Protein AF-A0A397E678-F1 (afdb_monomer_lite)

Secondary structure (DSSP, 8-state):
--HHHHHHHHHHHHHHHHHHHHHHHHHHHHHHS-HHHHHHSSS-TT-TTS-HHHHHHHHHHHHSS-HHHHHHHHHHHHHHGGGS--S-HHHHHHHHHHHHHHHHHHHHHHHSS-SS-HHHHHHHHHHTS-GGGTTTT---STTTT-HHHHHHHHHHHHTT--HHHHHHHHHHHHHSS--------------------------TTTTTTT-BTTB---GGG-HHHHHTT-

Foldseek 3Di:
DDPVVVVVVVVVVVVVVVVVVLVVVLVVCVVPPDPVLCVPPPDHSPDPVDDPVVSVVVCCVVPVDDLVVVLVVLVVCLQCLLVDWDQFLVVSLVSNVVSQVVNQVSCCVPPVGRDDDQLSSLVSSCSSADCVQCVQVQDPDPVSSGNVNSSVVCCVRGNGHTPVRRVVVVVVDVVDDDPDPDDRPDPDPDDPDDDDDDDPFAAPPCRCPQPDPSHGDHVVPRPVNVVVVD

pLDDT: mean 79.07, std 17.77, range [31.67, 97.94]

Structure (mmCIF, N/CA/C/O backbone):
data_AF-A0A397E678-F1
#
_entry.id   AF-A0A397E678-F1
#
loop_
_atom_site.group_PDB
_atom_site.id
_atom_site.type_symbol
_atom_site.label_atom_id
_atom_site.label_alt_id
_atom_site.label_comp_id
_atom_site.label_asym_id
_atom_site.label_entity_id
_atom_site.label_seq_id
_atom_site.pdbx_PDB_ins_code
_atom_site.Cartn_x
_atom_site.Cartn_y
_atom_site.Cartn_z
_atom_site.occupancy
_atom_site.B_iso_or_equiv
_atom_site.auth_seq_id
_atom_site.auth_comp_id
_atom_site.auth_asym_id
_atom_site.auth_atom_id
_atom_site.pdbx_PDB_model_num
ATOM 1 N N . MET A 1 1 ? -30.999 21.540 62.937 1.00 55.19 1 MET A N 1
ATOM 2 C CA . MET A 1 1 ? -30.800 20.679 61.758 1.00 55.19 1 MET A CA 1
ATOM 3 C C . MET A 1 1 ? -29.623 21.306 61.055 1.00 55.19 1 MET A C 1
ATOM 5 O O . MET A 1 1 ? -29.774 22.398 60.522 1.00 55.19 1 MET A O 1
ATOM 9 N N . ASP A 1 2 ? -28.448 20.747 61.313 1.00 59.50 2 ASP A N 1
ATOM 10 C CA . ASP A 1 2 ? -27.159 21.379 61.042 1.00 59.50 2 ASP A CA 1
ATOM 11 C C . ASP A 1 2 ? -26.829 21.317 59.547 1.00 59.50 2 ASP A C 1
ATOM 13 O O . ASP A 1 2 ? -27.127 20.325 58.884 1.00 59.50 2 ASP A O 1
ATOM 17 N N . ASP A 1 3 ? -26.168 22.351 59.019 1.00 61.28 3 ASP A N 1
ATOM 18 C CA . ASP A 1 3 ? -25.685 22.414 57.625 1.00 61.28 3 ASP A CA 1
ATOM 19 C C . ASP A 1 3 ? -24.813 21.201 57.231 1.00 61.28 3 ASP A C 1
ATOM 21 O O . ASP A 1 3 ? -24.697 20.867 56.050 1.00 61.28 3 ASP A O 1
ATOM 25 N N . CYS A 1 4 ? -24.236 20.503 58.218 1.00 64.06 4 CYS A N 1
ATOM 26 C CA . CYS A 1 4 ? -23.501 19.250 58.034 1.00 64.06 4 CYS A CA 1
ATOM 27 C C . CYS A 1 4 ? -24.395 18.115 57.499 1.00 64.06 4 CYS A C 1
ATOM 29 O O . CYS A 1 4 ? -24.003 17.431 56.553 1.00 64.06 4 CYS A O 1
ATOM 31 N N . ASP A 1 5 ? -25.614 17.969 58.032 1.00 73.56 5 ASP A N 1
ATOM 32 C CA . ASP A 1 5 ? -26.559 16.915 57.631 1.00 73.56 5 ASP A CA 1
ATOM 33 C C . ASP A 1 5 ? -27.071 17.152 56.202 1.00 73.56 5 ASP A C 1
ATOM 35 O O . ASP A 1 5 ? -27.253 16.217 55.420 1.00 73.56 5 ASP A O 1
ATOM 39 N N . ALA A 1 6 ? -27.275 18.419 55.823 1.00 77.19 6 ALA A N 1
ATOM 40 C CA . ALA A 1 6 ? -27.714 18.789 54.478 1.00 77.19 6 ALA A CA 1
ATOM 41 C C . ALA A 1 6 ? -26.646 18.473 53.412 1.00 77.19 6 ALA A C 1
ATOM 43 O O . ALA A 1 6 ? -26.970 17.936 52.349 1.00 77.19 6 ALA A O 1
ATOM 44 N N . LEU A 1 7 ? -25.374 18.751 53.721 1.00 78.62 7 LEU A N 1
ATOM 45 C CA . LEU A 1 7 ? -24.221 18.440 52.870 1.00 78.62 7 LEU A CA 1
ATOM 46 C C . LEU A 1 7 ? -24.010 16.932 52.684 1.00 78.62 7 LEU A C 1
ATOM 48 O O . LEU A 1 7 ? -23.620 16.490 51.600 1.00 78.62 7 LEU A O 1
ATOM 52 N N . GLU A 1 8 ? -24.248 16.137 53.724 1.00 80.94 8 GLU A N 1
ATOM 53 C CA . GLU A 1 8 ? -24.123 14.678 53.669 1.00 80.94 8 GLU A CA 1
ATOM 54 C C . GLU A 1 8 ? -25.240 14.054 52.817 1.00 80.94 8 GLU A C 1
ATOM 56 O O . GLU A 1 8 ? -24.963 13.289 51.890 1.00 80.94 8 GLU A O 1
ATOM 61 N N . ILE A 1 9 ? -26.484 14.513 52.995 1.00 84.25 9 ILE A N 1
ATOM 62 C CA . ILE A 1 9 ? -27.632 14.108 52.166 1.00 84.25 9 ILE A CA 1
ATOM 63 C C . ILE A 1 9 ? -27.415 14.454 50.683 1.00 84.25 9 ILE A C 1
ATOM 65 O O . ILE A 1 9 ? -27.804 13.689 49.794 1.00 84.25 9 ILE A O 1
ATOM 69 N N . GLU A 1 10 ? -26.824 15.611 50.379 1.00 83.81 10 GLU A N 1
ATOM 70 C CA . GLU A 1 10 ? -26.550 16.015 48.997 1.00 83.81 10 GLU A CA 1
ATOM 71 C C . GLU A 1 10 ? -25.454 15.154 48.346 1.00 83.81 10 GLU A C 1
ATOM 73 O O . GLU A 1 10 ? -25.589 14.748 47.184 1.00 83.81 10 GLU A O 1
ATOM 78 N N . LYS A 1 11 ? -24.405 14.798 49.101 1.00 84.75 11 LYS A N 1
ATOM 79 C CA . LYS A 1 11 ? -23.365 13.860 48.649 1.00 84.75 11 LYS A CA 1
ATOM 80 C C . LYS A 1 11 ? -23.937 12.475 48.362 1.00 84.75 11 LYS A C 1
ATOM 82 O O . LYS A 1 11 ? -23.641 11.920 47.301 1.00 84.75 11 LYS A O 1
ATOM 87 N N . ASP A 1 12 ? -24.793 11.959 49.236 1.00 86.12 12 ASP A N 1
ATOM 88 C CA . ASP A 1 12 ? -25.424 10.648 49.063 1.00 86.12 12 ASP A CA 1
ATOM 89 C C . ASP A 1 12 ? -26.350 10.611 47.846 1.00 86.12 12 ASP A C 1
ATOM 91 O O . ASP A 1 12 ? -26.296 9.676 47.039 1.00 86.12 12 ASP A O 1
ATOM 95 N N . LYS A 1 13 ? -27.145 11.669 47.640 1.00 85.81 13 LYS A N 1
ATOM 96 C CA . LYS A 1 13 ? -27.955 11.825 46.423 1.00 85.81 13 LYS A CA 1
ATOM 97 C C . LYS A 1 13 ? -27.077 11.830 45.177 1.00 85.81 13 LYS A C 1
ATOM 99 O O . LYS A 1 13 ? -27.374 11.122 44.215 1.00 85.81 13 LYS A O 1
ATOM 104 N N . ARG A 1 14 ? -25.984 12.598 45.181 1.00 86.00 14 ARG A N 1
ATOM 105 C CA . ARG A 1 14 ? -25.054 12.661 44.045 1.00 86.00 14 ARG A CA 1
ATOM 106 C C . ARG A 1 14 ? -24.426 11.297 43.759 1.00 86.00 14 ARG A C 1
ATOM 108 O O . ARG A 1 14 ? -24.371 10.890 42.600 1.00 86.00 14 ARG A O 1
ATOM 115 N N . PHE A 1 15 ? -23.998 10.582 44.795 1.00 86.31 15 PHE A N 1
ATOM 116 C CA . PHE A 1 15 ? -23.437 9.239 44.668 1.00 86.31 15 PHE A CA 1
ATOM 117 C C . PHE A 1 15 ? -24.457 8.246 44.092 1.00 86.31 15 PHE A C 1
ATOM 119 O O . PHE A 1 15 ? -24.136 7.488 43.175 1.00 86.31 15 PHE A O 1
ATOM 126 N N . TYR A 1 16 ? -25.708 8.305 44.556 1.00 86.25 16 TYR A N 1
ATOM 127 C CA . TYR A 1 16 ? -26.807 7.498 44.028 1.00 86.25 16 TYR A CA 1
ATOM 128 C C . TYR A 1 16 ? -27.036 7.738 42.528 1.00 86.25 16 TYR A C 1
ATOM 130 O O . TYR A 1 16 ? -27.072 6.782 41.748 1.00 86.25 16 TYR A O 1
ATOM 138 N N . TYR A 1 17 ? -27.132 9.002 42.100 1.00 86.00 17 TYR A N 1
ATOM 139 C CA . TYR A 1 17 ? -27.333 9.334 40.685 1.00 86.00 17 TYR A CA 1
ATOM 140 C C . TYR A 1 17 ? -26.162 8.891 39.804 1.00 86.00 17 TYR A C 1
ATOM 142 O O . TYR A 1 17 ? -26.398 8.359 38.718 1.00 86.00 17 TYR A O 1
ATOM 150 N N . LEU A 1 18 ? -24.919 9.045 40.272 1.00 85.25 18 LEU A N 1
ATOM 151 C CA . LEU A 1 18 ? -23.733 8.576 39.547 1.00 85.25 18 LEU A CA 1
ATOM 152 C C . LEU A 1 18 ? -23.754 7.055 39.364 1.00 85.25 18 LEU A C 1
ATOM 154 O O . LEU A 1 18 ? -23.562 6.563 38.254 1.00 85.25 18 LEU A O 1
ATOM 158 N N . LYS A 1 19 ? -24.077 6.305 40.422 1.00 84.81 19 LYS A N 1
ATOM 159 C CA . LYS A 1 19 ? -24.172 4.841 40.362 1.00 84.81 19 LYS A CA 1
ATOM 160 C C . LYS A 1 19 ? -25.300 4.369 39.438 1.00 84.81 19 LYS A C 1
ATOM 162 O O . LYS A 1 19 ? -25.153 3.380 38.715 1.00 84.81 19 LYS A O 1
ATOM 167 N N . MET A 1 20 ? -26.424 5.087 39.429 1.00 86.56 20 MET A N 1
ATOM 168 C CA . MET A 1 20 ? -27.546 4.810 38.531 1.00 86.56 20 MET A CA 1
ATOM 169 C C . MET A 1 20 ? -27.168 5.061 37.063 1.00 86.56 20 MET A C 1
ATOM 171 O O . MET A 1 20 ? -27.451 4.217 36.212 1.00 86.56 20 MET A O 1
ATOM 175 N N . GLN A 1 21 ? -26.487 6.174 36.768 1.00 85.56 21 GLN A N 1
ATOM 176 C CA . GLN A 1 21 ? -25.963 6.468 35.428 1.00 85.56 21 GLN A CA 1
ATOM 177 C C . GLN A 1 21 ? -24.955 5.414 34.969 1.00 85.56 21 GLN A C 1
ATOM 179 O O . GLN A 1 21 ? -25.047 4.929 33.843 1.00 85.56 21 GLN A O 1
ATOM 184 N N . GLU A 1 22 ? -24.035 5.010 35.843 1.00 84.81 22 GLU A N 1
ATOM 185 C CA . GLU A 1 22 ? -23.043 3.979 35.539 1.00 84.81 22 GLU A CA 1
ATOM 186 C C . GLU A 1 22 ? -23.713 2.649 35.166 1.00 84.81 22 GLU A C 1
ATOM 188 O O . GLU A 1 22 ? -23.399 2.047 34.139 1.00 84.81 22 GLU A O 1
ATOM 193 N N . THR A 1 23 ? -24.702 2.226 35.957 1.00 85.25 23 THR A N 1
ATOM 194 C CA . THR A 1 23 ? -25.473 1.000 35.703 1.00 85.25 23 THR A CA 1
ATOM 195 C C . THR A 1 23 ? -26.222 1.079 34.372 1.00 85.25 23 THR A C 1
ATOM 197 O O . THR A 1 23 ? -26.243 0.113 33.606 1.00 85.25 23 THR A O 1
ATOM 200 N N . PHE A 1 24 ? -26.807 2.240 34.066 1.00 87.12 24 PHE A N 1
ATOM 201 C CA . PHE A 1 24 ? -27.490 2.477 32.798 1.00 87.12 24 PHE A CA 1
ATOM 202 C C . PHE A 1 24 ? -26.532 2.380 31.601 1.00 87.12 24 PHE A C 1
ATOM 204 O O . PHE A 1 24 ? -26.835 1.674 30.637 1.00 87.12 24 PHE A O 1
ATOM 211 N N . ILE A 1 25 ? -25.356 3.013 31.678 1.00 86.12 25 ILE A N 1
ATOM 212 C CA . ILE A 1 25 ? -24.338 2.969 30.615 1.00 86.12 25 ILE A CA 1
ATOM 213 C C . ILE A 1 25 ? -23.832 1.537 30.406 1.00 86.12 25 ILE A C 1
ATOM 215 O O . ILE A 1 25 ? -23.765 1.077 29.267 1.00 86.12 25 ILE A O 1
ATOM 219 N N . ARG A 1 26 ? -23.553 0.788 31.481 1.00 86.62 26 ARG A N 1
ATOM 220 C CA . ARG A 1 26 ? -23.174 -0.637 31.387 1.00 86.62 26 ARG A CA 1
ATOM 221 C C . ARG A 1 26 ? -24.252 -1.469 30.693 1.00 86.62 26 ARG A C 1
ATOM 223 O O . ARG A 1 26 ? -23.944 -2.284 29.823 1.00 86.62 26 ARG A O 1
ATOM 230 N N . GLY A 1 27 ? -25.518 -1.224 31.032 1.00 86.38 27 GLY A N 1
ATOM 231 C CA . GLY A 1 27 ? -26.662 -1.869 30.391 1.00 86.38 27 GLY A CA 1
ATOM 232 C C . GLY A 1 27 ? -26.788 -1.538 28.901 1.00 86.38 27 GLY A C 1
ATOM 233 O O . GLY A 1 27 ? -27.163 -2.410 28.117 1.00 86.38 27 GLY A O 1
ATOM 234 N N . LEU A 1 28 ? -26.456 -0.309 28.492 1.00 85.62 28 LEU A N 1
ATOM 235 C CA . LEU A 1 28 ? -26.381 0.068 27.079 1.00 85.62 28 LEU A CA 1
ATOM 236 C C . LEU A 1 28 ? -25.217 -0.626 26.372 1.00 85.62 28 LEU A C 1
ATOM 238 O O . LEU A 1 28 ? -25.415 -1.184 25.295 1.00 85.62 28 LEU A O 1
ATOM 242 N N . PHE A 1 29 ? -24.030 -0.657 26.979 1.00 86.25 29 PHE A N 1
ATOM 243 C CA . PHE A 1 29 ? -22.873 -1.315 26.376 1.00 86.25 29 PHE A CA 1
ATOM 244 C C . PHE A 1 29 ? -23.129 -2.805 26.129 1.00 86.25 29 PHE A C 1
ATOM 246 O O . PHE A 1 29 ? -22.867 -3.297 25.035 1.00 86.25 29 PHE A O 1
ATOM 253 N N . GLY A 1 30 ? -23.734 -3.512 27.087 1.00 83.19 30 GLY A N 1
ATOM 254 C CA . GLY A 1 30 ? -24.092 -4.922 26.904 1.00 83.19 30 GLY A CA 1
ATOM 255 C C . GLY A 1 30 ? -25.106 -5.188 25.781 1.00 83.19 30 GLY A C 1
ATOM 256 O O . GLY A 1 30 ? -25.221 -6.324 25.335 1.00 83.19 30 GLY A O 1
ATOM 257 N N . LYS A 1 31 ? -25.845 -4.167 25.324 1.00 85.62 31 LYS A N 1
ATOM 258 C CA . LYS A 1 31 ? -26.835 -4.282 24.238 1.00 85.62 31 LYS A CA 1
ATOM 259 C C . LYS A 1 31 ? -26.312 -3.825 22.880 1.00 85.62 31 LYS A C 1
ATOM 261 O O . LYS A 1 31 ? -26.779 -4.327 21.865 1.00 85.62 31 LYS A O 1
ATOM 266 N N . VAL A 1 32 ? -25.438 -2.821 22.867 1.00 84.69 32 VAL A N 1
ATOM 267 C CA . VAL A 1 32 ? -25.043 -2.105 21.644 1.00 84.69 32 VAL A CA 1
ATOM 268 C C . VAL A 1 32 ? -23.674 -2.553 21.134 1.00 84.69 32 VAL A C 1
ATOM 270 O O . VAL A 1 32 ? -23.428 -2.479 19.932 1.00 84.69 32 VAL A O 1
ATOM 273 N N . LEU A 1 33 ? -22.779 -3.010 22.015 1.00 85.00 33 LEU A N 1
ATOM 274 C CA . LEU A 1 33 ? -21.425 -3.375 21.604 1.00 85.00 33 LEU A CA 1
ATOM 275 C C . LEU A 1 33 ? -21.386 -4.727 20.870 1.00 85.00 33 LEU A C 1
ATOM 277 O O . LEU A 1 33 ? -22.187 -5.614 21.178 1.00 85.00 33 LEU A O 1
ATOM 281 N N . PRO A 1 34 ? -20.440 -4.914 19.927 1.00 83.56 34 PRO A N 1
ATOM 282 C CA . PRO A 1 34 ? -20.259 -6.182 19.226 1.00 83.56 34 PRO A CA 1
ATOM 283 C C . PRO A 1 34 ? -20.015 -7.350 20.189 1.00 83.56 34 PRO A C 1
ATOM 285 O O . PRO A 1 34 ? -19.252 -7.223 21.147 1.00 83.56 34 PRO A O 1
ATOM 288 N N . ALA A 1 35 ? -20.613 -8.510 19.905 1.00 82.06 35 ALA A N 1
ATOM 289 C CA . ALA A 1 35 ? -20.479 -9.701 20.747 1.00 82.06 35 ALA A CA 1
ATOM 290 C C . ALA A 1 35 ? -19.010 -10.125 20.925 1.00 82.06 35 ALA A C 1
ATOM 292 O O . ALA A 1 35 ? -18.585 -10.408 22.042 1.00 82.06 35 ALA A O 1
ATOM 293 N N . ASP A 1 36 ? -18.221 -10.076 19.851 1.00 81.31 36 ASP A N 1
ATOM 294 C CA . ASP A 1 36 ? -16.801 -10.441 19.878 1.00 81.31 36 ASP A CA 1
ATOM 295 C C . ASP A 1 36 ? -15.979 -9.510 20.781 1.00 81.31 36 ASP A C 1
ATOM 297 O O . ASP A 1 36 ? -15.072 -9.963 21.474 1.00 81.31 36 ASP A O 1
ATOM 301 N N . PHE A 1 37 ? -16.331 -8.220 20.841 1.00 84.25 37 PHE A N 1
ATOM 302 C CA . PHE A 1 37 ? -15.706 -7.264 21.760 1.00 84.25 37 PHE A CA 1
ATOM 303 C C . PHE A 1 37 ? -16.066 -7.567 23.217 1.00 84.25 37 PHE A C 1
ATOM 305 O O . PHE A 1 37 ? -15.203 -7.554 24.093 1.00 84.25 37 PHE A O 1
ATOM 312 N N . LEU A 1 38 ? -17.335 -7.895 23.483 1.00 82.81 38 LEU A N 1
ATOM 313 C CA . LEU A 1 38 ? -17.796 -8.248 24.828 1.00 82.81 38 LEU A CA 1
ATOM 314 C C . LEU A 1 38 ? -17.103 -9.508 25.371 1.00 82.81 38 LEU A C 1
ATOM 316 O O . LEU A 1 38 ? -16.873 -9.588 26.575 1.00 82.81 38 LEU A O 1
ATOM 320 N N . VAL A 1 39 ? -16.740 -10.459 24.503 1.00 81.56 39 VAL A N 1
ATOM 321 C CA . VAL A 1 39 ? -15.985 -11.673 24.870 1.00 81.56 39 VAL A CA 1
ATOM 322 C C . VAL A 1 39 ? -14.533 -11.362 25.256 1.00 81.56 39 VAL A C 1
ATOM 324 O O . VAL A 1 39 ? -13.962 -12.064 26.089 1.00 81.56 39 VAL A O 1
ATOM 327 N N . GLN A 1 40 ? -13.928 -10.321 24.679 1.00 77.75 40 GLN A N 1
ATOM 328 C CA . GLN A 1 40 ? -12.543 -9.935 24.975 1.00 77.75 40 GLN A CA 1
ATOM 329 C C . GLN A 1 40 ? -12.380 -9.194 26.307 1.00 77.75 40 GLN A C 1
ATOM 331 O O . GLN A 1 40 ? -11.275 -9.143 26.854 1.00 77.75 40 GLN A O 1
ATOM 336 N N . LEU A 1 41 ? -13.455 -8.611 26.843 1.00 77.25 41 LEU A N 1
ATOM 337 C CA . LEU A 1 41 ? -13.416 -7.986 28.160 1.00 77.25 41 LEU A CA 1
ATOM 338 C C . LEU A 1 41 ? -13.073 -9.065 29.199 1.00 77.25 41 LEU A C 1
ATOM 340 O O . LEU A 1 41 ? -13.742 -10.092 29.282 1.00 77.25 41 LEU A O 1
ATOM 344 N N . GLN A 1 42 ? -12.014 -8.850 29.992 1.00 62.06 42 GLN A N 1
ATOM 345 C CA . GLN A 1 42 ? -11.595 -9.755 31.073 1.00 62.06 42 GLN A CA 1
ATOM 346 C C . GLN A 1 42 ? -12.606 -9.719 32.242 1.00 62.06 42 GLN A C 1
ATOM 348 O O . GLN A 1 42 ? -12.308 -9.233 33.332 1.00 62.06 42 GLN A O 1
ATOM 353 N N . GLY A 1 43 ? -13.832 -10.192 32.001 1.00 64.88 43 GLY A N 1
ATOM 354 C CA . GLY A 1 43 ? -14.963 -10.187 32.927 1.00 64.88 43 GLY A CA 1
ATOM 355 C C . GLY A 1 43 ? -16.278 -9.762 32.262 1.00 64.88 43 GLY A C 1
ATOM 356 O O . GLY A 1 43 ? -16.333 -9.399 31.092 1.00 64.88 43 GLY A O 1
ATOM 357 N N . THR A 1 44 ? -17.372 -9.786 33.023 1.00 69.25 44 THR A N 1
ATOM 358 C CA . THR A 1 44 ? -18.675 -9.284 32.562 1.00 69.25 44 THR A CA 1
ATOM 359 C C . THR A 1 44 ? -18.651 -7.754 32.495 1.00 69.25 44 THR A C 1
ATOM 361 O O . THR A 1 44 ? -18.095 -7.113 33.385 1.00 69.25 44 THR A O 1
ATOM 364 N N . ILE A 1 45 ? -19.347 -7.136 31.533 1.00 73.69 45 ILE A N 1
ATOM 365 C CA . ILE A 1 45 ? -19.479 -5.662 31.454 1.00 73.69 45 ILE A CA 1
ATOM 366 C C . ILE A 1 45 ? -20.097 -5.026 32.716 1.00 73.69 45 ILE A C 1
ATOM 368 O O . ILE A 1 45 ? -19.934 -3.838 32.991 1.00 73.69 45 ILE A O 1
ATOM 372 N N . ASN A 1 46 ? -20.772 -5.858 33.511 1.00 72.94 46 ASN A N 1
ATOM 373 C CA . ASN A 1 46 ? -21.365 -5.527 34.801 1.00 72.94 46 ASN A CA 1
ATOM 374 C C . ASN A 1 46 ? -20.384 -5.655 35.981 1.00 72.94 46 ASN A C 1
ATOM 376 O O . ASN A 1 46 ? -20.799 -5.476 37.124 1.00 72.94 46 ASN A O 1
ATOM 380 N N . SER A 1 47 ? -19.114 -5.995 35.743 1.00 75.38 47 SER A N 1
ATOM 381 C CA . SER A 1 47 ? -18.125 -6.106 36.812 1.00 75.38 47 SER A CA 1
ATOM 382 C C . SER A 1 47 ? -17.847 -4.730 37.429 1.00 75.38 47 SER A C 1
ATOM 384 O O . SER A 1 47 ? -17.498 -3.801 36.695 1.00 75.38 47 SER A O 1
ATOM 386 N N . PRO A 1 48 ? -17.929 -4.589 38.765 1.00 69.94 48 PRO A N 1
ATOM 387 C CA . PRO A 1 48 ? -17.636 -3.330 39.447 1.00 69.94 48 PRO A CA 1
ATOM 388 C C . PRO A 1 48 ? -16.148 -2.949 39.389 1.00 69.94 48 PRO A C 1
ATOM 390 O O . PRO A 1 48 ? -15.808 -1.801 39.650 1.00 69.94 48 PRO A O 1
ATOM 393 N N . THR A 1 49 ? -15.254 -3.883 39.042 1.00 74.88 49 THR A N 1
ATOM 394 C CA . THR A 1 49 ? -13.816 -3.610 38.877 1.00 74.88 49 THR A CA 1
ATOM 395 C C . THR A 1 49 ? -13.456 -3.051 37.501 1.00 74.88 49 THR A C 1
ATOM 397 O O . THR A 1 49 ? -12.373 -2.497 37.340 1.00 74.88 49 THR A O 1
ATOM 400 N N . LEU A 1 50 ? -14.344 -3.187 36.511 1.00 77.62 50 LEU A N 1
ATOM 401 C CA . LEU A 1 50 ? -14.096 -2.783 35.128 1.00 77.62 50 LEU A CA 1
ATOM 402 C C . LEU A 1 50 ? -14.463 -1.310 34.947 1.00 77.62 50 LEU A C 1
ATOM 404 O O . LEU A 1 50 ? -15.646 -0.978 35.006 1.00 77.62 50 LEU A O 1
ATOM 408 N N . GLN A 1 51 ? -13.503 -0.423 34.698 1.00 84.19 51 GLN A N 1
ATOM 409 C CA . GLN A 1 51 ? -13.796 1.003 34.560 1.00 84.19 51 GLN A CA 1
ATOM 410 C C . GLN A 1 51 ? -14.422 1.322 33.192 1.00 84.19 51 GLN A C 1
ATOM 412 O O . GLN A 1 51 ? -13.887 0.960 32.147 1.00 84.19 51 GLN A O 1
ATOM 417 N N . LEU A 1 52 ? -15.547 2.050 33.172 1.00 83.19 52 LEU A N 1
ATOM 418 C CA . LEU A 1 52 ? -16.272 2.364 31.927 1.00 83.19 52 LEU A CA 1
ATOM 419 C C . LEU A 1 52 ? -15.427 3.132 30.899 1.00 83.19 52 LEU A C 1
ATOM 421 O O . LEU A 1 52 ? -15.558 2.893 29.701 1.00 83.19 52 LEU A O 1
ATOM 425 N N . HIS A 1 53 ? -14.560 4.038 31.356 1.00 83.75 53 HIS A N 1
ATOM 426 C CA . HIS A 1 53 ? -13.691 4.811 30.468 1.00 83.75 53 HIS A CA 1
ATOM 427 C C . HIS A 1 53 ? -12.616 3.938 29.800 1.00 83.75 53 HIS A C 1
ATOM 429 O O . HIS A 1 53 ? -12.251 4.199 28.659 1.00 83.75 53 HIS A O 1
ATOM 435 N N . GLU A 1 54 ? -12.151 2.872 30.461 1.00 85.94 54 GLU A N 1
ATOM 436 C CA . GLU A 1 54 ? -11.224 1.900 29.869 1.00 85.94 54 GLU A CA 1
ATOM 437 C C . GLU A 1 54 ? -11.926 1.069 28.794 1.00 85.94 54 GLU A C 1
ATOM 439 O O . GLU A 1 54 ? -11.369 0.856 27.720 1.00 85.94 54 GLU A O 1
ATOM 444 N N . VAL A 1 55 ? -13.176 0.654 29.044 1.00 85.50 55 VAL A N 1
ATOM 445 C CA . VAL A 1 55 ? -14.008 -0.038 28.042 1.00 85.50 55 VAL A CA 1
ATOM 446 C C . VAL A 1 55 ? -14.202 0.835 26.807 1.00 85.50 55 VAL A C 1
ATOM 448 O O . VAL A 1 55 ? -14.035 0.356 25.687 1.00 85.50 55 VAL A O 1
ATOM 451 N N . TRP A 1 56 ? -14.504 2.118 27.008 1.00 85.31 56 TRP A N 1
ATOM 452 C CA . TRP A 1 56 ? -14.648 3.073 25.914 1.00 85.31 56 TRP A CA 1
ATOM 453 C C . TRP A 1 56 ? -13.338 3.269 25.139 1.00 85.31 56 TRP A C 1
ATOM 455 O O . TRP A 1 56 ? -13.338 3.165 23.918 1.00 85.31 56 TRP A O 1
ATOM 465 N N . ALA A 1 57 ? -12.208 3.450 25.828 1.00 84.38 57 ALA A N 1
ATOM 466 C CA . ALA A 1 57 ? -10.901 3.587 25.184 1.00 84.38 57 ALA A CA 1
ATOM 467 C C . ALA A 1 57 ? -10.497 2.330 24.390 1.00 84.38 57 ALA A C 1
ATOM 469 O O . ALA A 1 57 ? -9.909 2.433 23.312 1.00 84.38 57 ALA A O 1
ATOM 470 N N . MET A 1 58 ? -10.821 1.132 24.890 1.00 83.56 58 MET A N 1
ATOM 471 C CA . MET A 1 58 ? -10.611 -0.117 24.150 1.00 83.56 58 MET A CA 1
ATOM 472 C C . MET A 1 58 ? -11.486 -0.184 22.898 1.00 83.56 58 MET A C 1
ATOM 474 O O . MET A 1 58 ? -10.985 -0.550 21.836 1.00 83.56 58 MET A O 1
ATOM 478 N N . LEU A 1 59 ? -12.754 0.218 23.009 1.00 83.88 59 LEU A N 1
ATOM 479 C CA . LEU A 1 59 ? -13.681 0.265 21.882 1.00 83.88 59 LEU A CA 1
ATOM 480 C C . LEU A 1 59 ? -13.206 1.253 20.812 1.00 83.88 59 LEU A C 1
ATOM 482 O O . LEU A 1 59 ? -13.150 0.901 19.639 1.00 83.88 59 LEU A O 1
ATOM 486 N N . GLU A 1 60 ? -12.818 2.468 21.200 1.00 82.56 60 GLU A N 1
ATOM 487 C CA . GLU A 1 60 ? -12.274 3.474 20.279 1.00 82.56 60 GLU A CA 1
ATOM 488 C C . GLU A 1 60 ? -10.982 2.996 19.614 1.00 82.56 60 GLU A C 1
ATOM 490 O O . GLU A 1 60 ? -10.768 3.224 18.425 1.00 82.56 60 GLU A O 1
ATOM 495 N N . ARG A 1 61 ? -10.128 2.281 20.345 1.00 80.75 61 ARG A N 1
ATOM 496 C CA . ARG A 1 61 ? -8.904 1.715 19.774 1.00 80.75 61 ARG A CA 1
ATOM 497 C C . ARG A 1 61 ? -9.193 0.623 18.742 1.00 80.75 61 ARG A C 1
ATOM 499 O O . ARG A 1 61 ? -8.477 0.536 17.750 1.00 80.75 61 ARG A O 1
ATOM 506 N N . GLU A 1 62 ? -10.182 -0.229 18.990 1.00 77.38 62 GLU A N 1
ATOM 507 C CA . GLU A 1 62 ? -10.440 -1.416 18.163 1.00 77.38 62 GLU A CA 1
ATOM 508 C C . GLU A 1 62 ? -11.432 -1.154 17.018 1.00 77.38 62 GLU A C 1
ATOM 510 O O . GLU A 1 62 ? -11.289 -1.724 15.938 1.00 77.38 62 GLU A O 1
ATOM 515 N N . TYR A 1 63 ? -12.385 -0.244 17.225 1.00 74.31 63 TYR A N 1
ATOM 516 C CA . TYR A 1 63 ? -13.469 0.076 16.288 1.00 74.31 63 TYR A CA 1
ATOM 517 C C . TYR A 1 63 ? -13.534 1.558 15.898 1.00 74.31 63 TYR A C 1
ATOM 519 O O . TYR A 1 63 ? -14.249 1.906 14.961 1.00 74.31 63 TYR A O 1
ATOM 527 N N . GLY A 1 64 ? -12.822 2.447 16.596 1.00 72.50 64 GLY A N 1
ATOM 528 C CA . GLY A 1 64 ? -12.872 3.891 16.335 1.00 72.50 64 GLY A CA 1
ATOM 529 C C . GLY A 1 64 ? -12.106 4.328 15.086 1.00 72.50 64 GLY A C 1
ATOM 530 O O . GLY A 1 64 ? -12.364 5.411 14.567 1.00 72.50 64 GLY A O 1
ATOM 531 N N . GLN A 1 65 ? -11.205 3.492 14.559 1.00 70.12 65 GLN A N 1
ATOM 532 C CA . GLN A 1 65 ? -10.625 3.698 13.232 1.00 70.12 65 GLN A CA 1
ATOM 533 C C . GLN A 1 65 ? -11.419 2.920 12.186 1.00 70.12 65 GLN A C 1
ATOM 535 O O . GLN A 1 65 ? -11.397 1.689 12.149 1.00 70.12 65 GLN A O 1
ATOM 540 N N . SER A 1 66 ? -12.089 3.652 11.296 1.00 77.06 66 SER A N 1
ATOM 541 C CA . SER A 1 66 ? -12.741 3.069 10.128 1.00 77.06 66 SER A CA 1
ATOM 542 C C . SER A 1 66 ? -11.702 2.360 9.258 1.00 77.06 66 SER A C 1
ATOM 544 O O . SER A 1 66 ? -10.733 2.967 8.794 1.00 77.06 66 SER A O 1
ATOM 546 N N . SER A 1 67 ? -11.911 1.069 8.997 1.00 76.06 67 SER A N 1
ATOM 547 C CA . SER A 1 67 ? -11.061 0.293 8.084 1.00 76.06 67 SER A CA 1
ATOM 548 C C . SER A 1 67 ? -11.008 0.912 6.681 1.00 76.06 67 SER A C 1
ATOM 550 O O . SER A 1 67 ? -9.992 0.793 5.991 1.00 76.06 67 SER A O 1
ATOM 552 N N . LEU A 1 68 ? -12.065 1.630 6.286 1.00 83.06 68 LEU A N 1
ATOM 553 C CA . LEU A 1 68 ? -12.126 2.399 5.049 1.00 83.06 68 LEU A CA 1
ATOM 554 C C . LEU A 1 68 ? -11.179 3.606 5.075 1.00 83.06 68 LEU A C 1
ATOM 556 O O . LEU A 1 68 ? -10.488 3.844 4.086 1.00 83.06 68 LEU A O 1
ATOM 560 N N . ASP A 1 69 ? -11.092 4.338 6.186 1.00 86.50 69 ASP A N 1
ATOM 561 C CA . ASP A 1 69 ? -10.206 5.507 6.299 1.00 86.50 69 ASP A CA 1
ATOM 562 C C . ASP A 1 69 ? -8.738 5.081 6.205 1.00 86.50 69 ASP A C 1
ATOM 564 O O . ASP A 1 69 ? -7.951 5.666 5.460 1.00 86.50 69 ASP A O 1
ATOM 568 N N . VAL A 1 70 ? -8.380 3.987 6.885 1.00 89.31 70 VAL A N 1
ATOM 569 C CA . VAL A 1 70 ? -7.030 3.411 6.803 1.00 89.31 70 VAL A CA 1
ATOM 570 C C . VAL A 1 70 ? -6.731 2.933 5.379 1.00 89.31 70 VAL A C 1
ATOM 572 O O . VAL A 1 70 ? -5.687 3.266 4.815 1.00 89.31 70 VAL A O 1
ATOM 575 N N . SER A 1 71 ? -7.652 2.187 4.760 1.00 90.88 71 SER A N 1
ATOM 576 C CA . SER A 1 71 ? -7.466 1.673 3.398 1.00 90.88 71 SER A CA 1
ATOM 577 C C . SER A 1 71 ? -7.355 2.792 2.359 1.00 90.88 71 SER A C 1
ATOM 579 O O . SER A 1 71 ? -6.535 2.700 1.446 1.00 90.88 71 SER A O 1
ATOM 581 N N . THR A 1 72 ? -8.164 3.847 2.472 1.00 92.62 72 THR A N 1
ATOM 582 C CA . THR A 1 72 ? -8.145 4.979 1.531 1.00 92.62 72 THR A CA 1
ATOM 583 C C . THR A 1 72 ? -6.880 5.818 1.680 1.00 92.62 72 THR A C 1
ATOM 585 O O . THR A 1 72 ? -6.296 6.206 0.665 1.00 92.62 72 THR A O 1
ATOM 588 N N . ALA A 1 73 ? -6.394 6.030 2.907 1.00 94.69 73 ALA A N 1
ATOM 589 C CA . ALA A 1 73 ? -5.116 6.694 3.154 1.00 94.69 73 ALA A CA 1
ATOM 590 C C . ALA A 1 73 ? -3.940 5.913 2.542 1.00 94.69 73 ALA A C 1
ATOM 592 O O . ALA A 1 73 ? -3.154 6.483 1.782 1.00 94.69 73 ALA A O 1
ATOM 593 N N . LEU A 1 74 ? -3.866 4.600 2.792 1.00 96.44 74 LEU A N 1
ATOM 594 C CA . LEU A 1 74 ? -2.827 3.733 2.224 1.00 96.44 74 LEU A CA 1
ATOM 595 C C . LEU A 1 74 ? -2.878 3.694 0.692 1.00 96.44 74 LEU A C 1
ATOM 597 O O . LEU A 1 74 ? -1.840 3.751 0.033 1.00 96.44 74 LEU A O 1
ATOM 601 N N . TYR A 1 75 ? -4.077 3.628 0.106 1.00 97.00 75 TYR A N 1
ATOM 602 C CA . TYR A 1 75 ? -4.238 3.631 -1.347 1.00 97.00 75 TYR A CA 1
ATOM 603 C C . TYR A 1 75 ? -3.825 4.974 -1.965 1.00 97.00 75 TYR A C 1
ATOM 605 O O . TYR A 1 75 ? -3.122 5.001 -2.975 1.00 97.00 75 TYR A O 1
ATOM 613 N N . SER A 1 76 ? -4.195 6.091 -1.333 1.00 97.56 76 SER A N 1
ATOM 614 C CA . SER A 1 76 ? -3.768 7.437 -1.737 1.00 97.56 76 SER A CA 1
ATOM 615 C C . SER A 1 76 ? -2.242 7.597 -1.678 1.00 97.56 76 SER A C 1
ATOM 617 O O . SER A 1 76 ? -1.611 8.180 -2.572 1.00 97.56 76 SER A O 1
ATOM 619 N N . GLU A 1 77 ? -1.607 7.019 -0.659 1.00 97.56 77 GLU A N 1
ATOM 620 C CA . GLU A 1 77 ? -0.152 6.972 -0.588 1.00 97.56 77 GLU A CA 1
ATOM 621 C C . GLU A 1 77 ? 0.440 6.122 -1.716 1.00 97.56 77 GLU A C 1
ATOM 623 O O . GLU A 1 77 ? 1.342 6.594 -2.408 1.00 97.56 77 GLU A O 1
ATOM 628 N N . PHE A 1 78 ? -0.112 4.935 -1.976 1.00 97.81 78 PHE A N 1
ATOM 629 C CA . PHE A 1 78 ? 0.342 4.041 -3.045 1.00 97.81 78 PHE A CA 1
ATOM 630 C C . PHE A 1 78 ? 0.330 4.710 -4.427 1.00 97.81 78 PHE A C 1
ATOM 632 O O . PHE A 1 78 ? 1.321 4.629 -5.155 1.00 97.81 78 PHE A O 1
ATOM 639 N N . ILE A 1 79 ? -0.750 5.411 -4.787 1.00 96.94 79 ILE A N 1
ATOM 640 C CA . ILE A 1 79 ? -0.861 6.070 -6.102 1.00 96.94 79 ILE A CA 1
ATOM 641 C C . ILE A 1 79 ? 0.023 7.318 -6.227 1.00 96.94 79 ILE A C 1
ATOM 643 O O . ILE A 1 79 ? 0.432 7.675 -7.331 1.00 96.94 79 ILE A O 1
ATOM 647 N N . SER A 1 80 ? 0.324 7.992 -5.112 1.00 96.94 80 SER A N 1
ATOM 648 C CA . SER A 1 80 ? 1.134 9.217 -5.111 1.00 96.94 80 SER A CA 1
ATOM 649 C C . SER A 1 80 ? 2.628 8.951 -4.934 1.00 96.94 80 SER A C 1
ATOM 651 O O . SER A 1 80 ? 3.447 9.772 -5.340 1.00 96.94 80 SER A O 1
ATOM 653 N N . LEU A 1 81 ? 3.015 7.815 -4.353 1.00 96.38 81 LEU A N 1
ATOM 654 C CA . LEU A 1 81 ? 4.410 7.490 -4.066 1.00 96.38 81 LEU A CA 1
ATOM 655 C C . LEU A 1 81 ? 5.330 7.523 -5.309 1.00 96.38 81 LEU A C 1
ATOM 657 O O . LEU A 1 81 ? 6.416 8.093 -5.192 1.00 96.38 81 LEU A O 1
ATOM 661 N N . PRO A 1 82 ? 4.925 7.037 -6.502 1.00 94.38 82 PRO A N 1
ATOM 662 C CA . PRO A 1 82 ? 5.750 7.114 -7.713 1.00 94.38 82 PRO A CA 1
ATOM 663 C C . PRO A 1 82 ? 6.134 8.530 -8.151 1.00 94.38 82 PRO A C 1
ATOM 665 O O . PRO A 1 82 ? 7.149 8.710 -8.817 1.00 94.38 82 PRO A O 1
ATOM 668 N N . THR A 1 83 ? 5.333 9.541 -7.805 1.00 94.06 83 THR A N 1
ATOM 669 C CA . THR A 1 83 ? 5.583 10.935 -8.208 1.00 94.06 83 THR A CA 1
ATOM 670 C C . THR A 1 83 ? 6.365 11.722 -7.157 1.00 94.06 83 THR A C 1
ATOM 672 O O . THR A 1 83 ? 6.809 12.842 -7.424 1.00 94.06 83 THR A O 1
ATOM 675 N N . LYS A 1 84 ? 6.572 11.145 -5.966 1.00 94.81 84 LYS A N 1
ATOM 676 C CA . LYS A 1 84 ? 7.309 11.770 -4.866 1.00 94.81 84 LYS A CA 1
ATOM 677 C C . LYS A 1 84 ? 8.821 11.546 -5.008 1.00 94.81 84 LYS A C 1
ATOM 679 O O . LYS A 1 84 ? 9.262 10.499 -5.484 1.00 94.81 84 LYS A O 1
ATOM 684 N N . PRO A 1 85 ? 9.649 12.504 -4.557 1.00 94.06 85 PRO A N 1
ATOM 685 C CA . PRO A 1 85 ? 11.091 12.313 -4.512 1.00 94.06 85 PRO A CA 1
ATOM 686 C C . PRO A 1 85 ? 11.470 11.234 -3.487 1.00 94.06 85 PRO A C 1
ATOM 688 O O . PRO A 1 85 ? 10.920 11.173 -2.390 1.00 94.06 85 PRO A O 1
ATOM 691 N N . PHE A 1 86 ? 12.469 10.424 -3.825 1.00 94.44 86 PHE A N 1
ATOM 692 C CA . PHE A 1 86 ? 13.015 9.358 -2.991 1.00 94.44 86 PHE A CA 1
ATOM 693 C C . PHE A 1 86 ? 14.543 9.454 -2.898 1.00 94.44 86 PHE A C 1
ATOM 695 O O . PHE A 1 86 ? 15.237 9.888 -3.823 1.00 94.44 86 PHE A O 1
ATOM 702 N N . ASN A 1 87 ? 15.085 8.999 -1.767 1.00 94.25 87 ASN A N 1
ATOM 703 C CA . ASN A 1 87 ? 16.526 9.024 -1.508 1.00 94.25 87 ASN A CA 1
ATOM 704 C C . ASN A 1 87 ? 17.269 7.867 -2.184 1.00 94.25 87 ASN A C 1
ATOM 706 O O . ASN A 1 87 ? 18.434 8.019 -2.534 1.00 94.25 87 ASN A O 1
ATOM 710 N N . ARG A 1 88 ? 16.619 6.709 -2.352 1.00 94.38 88 ARG A N 1
ATOM 711 C CA . ARG A 1 88 ? 17.190 5.518 -2.999 1.00 94.38 88 ARG A CA 1
ATOM 712 C C . ARG A 1 88 ? 16.092 4.721 -3.692 1.00 94.38 88 ARG A C 1
ATOM 714 O O . ARG A 1 88 ? 15.035 4.514 -3.100 1.00 94.38 88 ARG A O 1
ATOM 721 N N . VAL A 1 89 ? 16.362 4.209 -4.893 1.00 94.00 89 VAL A N 1
ATOM 722 C CA . VAL A 1 89 ? 15.428 3.316 -5.614 1.00 94.00 89 VAL A CA 1
ATOM 723 C C . VAL A 1 89 ? 15.074 2.074 -4.790 1.00 94.00 89 VAL A C 1
ATOM 725 O O . VAL A 1 89 ? 13.924 1.653 -4.764 1.00 94.00 89 VAL A O 1
ATOM 728 N N . THR A 1 90 ? 16.034 1.517 -4.052 1.00 92.50 90 THR A N 1
ATOM 729 C CA . THR A 1 90 ? 15.796 0.369 -3.164 1.00 92.50 90 THR A CA 1
ATOM 730 C C . THR A 1 90 ? 14.800 0.670 -2.043 1.00 92.50 90 THR A C 1
ATOM 732 O O . THR A 1 90 ? 14.011 -0.201 -1.688 1.00 92.50 90 THR A O 1
ATOM 735 N N . GLU A 1 91 ? 14.783 1.897 -1.519 1.00 94.19 91 GLU A N 1
ATOM 736 C CA . GLU A 1 91 ? 13.806 2.321 -0.511 1.00 94.19 91 GLU A CA 1
ATOM 737 C C . G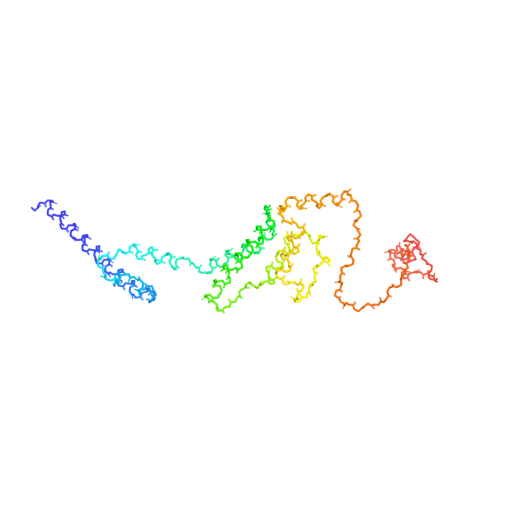LU A 1 91 ? 12.426 2.571 -1.130 1.00 94.19 91 GLU A C 1
ATOM 739 O O . GLU A 1 91 ? 11.424 2.184 -0.536 1.00 94.19 91 GLU A O 1
ATOM 744 N N . LEU A 1 92 ? 12.360 3.114 -2.353 1.00 95.50 92 LEU A N 1
ATOM 745 C CA . LEU A 1 92 ? 11.102 3.216 -3.104 1.00 95.50 92 LEU A CA 1
ATOM 746 C C . LEU A 1 92 ? 10.459 1.833 -3.297 1.00 95.50 92 LEU A C 1
ATOM 748 O O . LEU A 1 92 ? 9.281 1.660 -2.996 1.00 95.50 92 LEU A O 1
ATOM 752 N N . VAL A 1 93 ? 11.236 0.843 -3.751 1.00 95.06 93 VAL A N 1
ATOM 753 C CA . VAL A 1 93 ? 10.758 -0.538 -3.943 1.00 95.06 93 VAL A CA 1
ATOM 754 C C . VAL A 1 93 ? 10.225 -1.121 -2.637 1.00 95.06 93 VAL A C 1
ATOM 756 O O . VAL A 1 93 ? 9.095 -1.608 -2.597 1.00 95.06 93 VAL A O 1
ATOM 759 N N . LYS A 1 94 ? 10.993 -1.022 -1.545 1.00 95.50 94 LYS A N 1
ATOM 760 C CA . LYS A 1 94 ? 10.548 -1.493 -0.225 1.00 95.50 94 LYS A CA 1
ATOM 761 C C . LYS A 1 94 ? 9.257 -0.813 0.222 1.00 95.50 94 LYS A C 1
ATOM 763 O O . LYS A 1 94 ? 8.367 -1.490 0.731 1.00 95.50 94 LYS A O 1
ATOM 768 N N . HIS A 1 95 ? 9.144 0.499 0.029 1.00 96.94 95 HIS A N 1
ATOM 769 C CA . HIS A 1 95 ? 7.967 1.248 0.451 1.00 96.94 95 HIS A CA 1
ATOM 770 C C . HIS A 1 95 ? 6.724 0.839 -0.356 1.00 96.94 95 HIS A C 1
ATOM 772 O O . HIS A 1 95 ? 5.689 0.530 0.230 1.00 96.94 95 HIS A O 1
ATOM 778 N N . MET A 1 96 ? 6.852 0.695 -1.677 1.00 97.25 96 MET A N 1
ATOM 779 C CA . MET A 1 96 ? 5.779 0.188 -2.537 1.00 97.25 96 MET A CA 1
ATOM 780 C C . MET A 1 96 ? 5.323 -1.227 -2.141 1.00 97.25 96 MET A C 1
ATOM 782 O O . MET A 1 96 ? 4.123 -1.492 -2.082 1.00 97.25 96 MET A O 1
ATOM 786 N N . ARG A 1 97 ? 6.264 -2.128 -1.812 1.00 97.44 97 ARG A N 1
ATOM 787 C CA . ARG A 1 97 ? 5.959 -3.485 -1.311 1.00 97.44 97 ARG A CA 1
ATOM 788 C C . ARG A 1 97 ? 5.253 -3.450 0.041 1.00 97.44 97 ARG A C 1
ATOM 790 O O . ARG A 1 97 ? 4.315 -4.207 0.264 1.00 97.44 97 ARG A O 1
ATOM 797 N N . SER A 1 98 ? 5.685 -2.565 0.936 1.00 97.94 98 SER A N 1
ATOM 798 C CA . SER A 1 98 ? 5.045 -2.381 2.239 1.00 97.94 98 SER A CA 1
ATOM 799 C C . SER A 1 98 ? 3.589 -1.933 2.086 1.00 97.94 98 SER A C 1
ATOM 801 O O . SER A 1 98 ? 2.702 -2.545 2.678 1.00 97.94 98 SER A O 1
ATOM 803 N N . LEU A 1 99 ? 3.330 -0.933 1.236 1.00 97.88 99 LEU A N 1
ATOM 804 C CA . LEU A 1 99 ? 1.974 -0.453 0.951 1.00 97.88 99 LEU A CA 1
ATOM 805 C C . LEU A 1 99 ? 1.109 -1.542 0.309 1.00 97.88 99 LEU A C 1
ATOM 807 O O . LEU A 1 99 ? -0.023 -1.748 0.740 1.00 97.88 99 LEU A O 1
ATOM 811 N N . GLN A 1 100 ? 1.651 -2.287 -0.662 1.00 97.88 100 GLN A N 1
ATOM 812 C CA . GLN A 1 100 ? 0.975 -3.444 -1.256 1.00 97.88 100 GLN A CA 1
ATOM 813 C C . GLN A 1 100 ? 0.555 -4.458 -0.184 1.00 97.88 100 GLN A C 1
ATOM 815 O O . GLN A 1 100 ? -0.592 -4.900 -0.173 1.00 97.88 100 GLN A O 1
ATOM 820 N N . ASN A 1 101 ? 1.473 -4.830 0.711 1.00 97.62 101 ASN A N 1
ATOM 821 C CA . ASN A 1 101 ? 1.213 -5.824 1.748 1.00 97.62 101 ASN A CA 1
ATOM 822 C C . ASN A 1 101 ? 0.147 -5.345 2.736 1.00 97.62 101 ASN A C 1
ATOM 824 O O . ASN A 1 101 ? -0.769 -6.102 3.038 1.00 97.62 101 ASN A O 1
ATOM 828 N N . GLN A 1 102 ? 0.230 -4.094 3.196 1.00 96.62 102 GLN A N 1
ATOM 829 C CA . GLN A 1 102 ? -0.747 -3.522 4.127 1.00 96.62 102 GLN A CA 1
ATOM 830 C C . GLN A 1 102 ? -2.146 -3.432 3.499 1.00 96.62 102 GLN A C 1
ATOM 832 O O . GLN A 1 102 ? -3.127 -3.850 4.113 1.00 96.62 102 GLN A O 1
ATOM 837 N N . LEU A 1 103 ? -2.237 -2.959 2.252 1.00 96.31 103 LEU A N 1
ATOM 838 C CA . LEU A 1 103 ? -3.498 -2.903 1.507 1.00 96.31 103 LEU A CA 1
ATOM 839 C C . LEU A 1 103 ? -4.089 -4.292 1.271 1.00 96.31 103 LEU A C 1
ATOM 841 O O . LEU A 1 103 ? -5.284 -4.493 1.469 1.00 96.31 103 LEU A O 1
ATOM 845 N N . ASN A 1 104 ? -3.265 -5.262 0.879 1.00 96.56 104 ASN A N 1
ATOM 846 C CA . ASN A 1 104 ? -3.729 -6.625 0.644 1.00 96.56 104 ASN A CA 1
ATOM 847 C C . ASN A 1 104 ? -4.126 -7.345 1.931 1.00 96.56 104 ASN A C 1
ATOM 849 O O . ASN A 1 104 ? -5.021 -8.182 1.886 1.00 96.56 104 ASN A O 1
ATOM 853 N N . GLU A 1 105 ? -3.498 -7.033 3.061 1.00 94.56 105 GLU A N 1
ATOM 854 C CA . GLU A 1 105 ? -3.901 -7.583 4.353 1.00 94.56 105 GLU A CA 1
ATOM 855 C C . GLU A 1 105 ? -5.280 -7.060 4.767 1.00 94.56 105 GLU A C 1
ATOM 857 O O . GLU A 1 105 ? -6.168 -7.842 5.109 1.00 94.56 105 GLU A O 1
ATOM 862 N N . LEU A 1 106 ? -5.505 -5.748 4.635 1.00 91.88 106 LEU A N 1
ATOM 863 C CA . LEU A 1 106 ? -6.815 -5.143 4.881 1.00 91.88 106 LEU A CA 1
ATOM 864 C C . LEU A 1 106 ? -7.883 -5.665 3.915 1.00 91.88 106 LEU A C 1
ATOM 866 O O . LEU A 1 106 ? -8.992 -5.987 4.343 1.00 91.88 106 LEU A O 1
ATOM 870 N N . ALA A 1 107 ? -7.563 -5.775 2.626 1.00 93.06 107 ALA A N 1
ATOM 871 C CA . ALA A 1 107 ? -8.483 -6.295 1.620 1.00 93.06 107 ALA A CA 1
ATOM 872 C C . ALA A 1 107 ? -8.824 -7.767 1.878 1.00 93.06 107 ALA A C 1
ATOM 874 O O . ALA A 1 107 ? -9.993 -8.137 1.837 1.00 93.06 107 ALA A O 1
ATOM 875 N N . ARG A 1 108 ? -7.844 -8.598 2.248 1.00 93.81 108 ARG A N 1
ATOM 876 C CA . ARG A 1 108 ? -8.096 -10.005 2.572 1.00 93.81 108 ARG A CA 1
ATOM 877 C C . ARG A 1 108 ? -8.976 -10.140 3.809 1.00 93.81 108 ARG A C 1
ATOM 879 O O . ARG A 1 108 ? -9.898 -10.948 3.800 1.00 93.81 108 ARG A O 1
ATOM 886 N N . LYS A 1 109 ? -8.727 -9.325 4.839 1.00 89.50 109 LYS A N 1
ATOM 887 C CA . LYS A 1 109 ? -9.521 -9.316 6.074 1.00 89.50 109 LYS A CA 1
ATOM 888 C C . LYS A 1 109 ? -10.974 -8.888 5.837 1.00 89.50 109 LYS A C 1
ATOM 890 O O . LYS A 1 109 ? -11.873 -9.494 6.405 1.00 89.50 109 LYS A O 1
ATOM 895 N N . ASN A 1 110 ? -11.199 -7.849 5.030 1.00 87.69 110 ASN A N 1
ATOM 896 C CA . ASN A 1 110 ? -12.519 -7.214 4.907 1.00 87.69 110 ASN A CA 1
ATOM 897 C C . ASN A 1 110 ? -13.321 -7.658 3.673 1.00 87.69 110 ASN A C 1
ATOM 899 O O . ASN A 1 110 ? -14.545 -7.595 3.692 1.00 87.69 110 ASN A O 1
ATOM 903 N N . LEU A 1 111 ? -12.643 -8.067 2.598 1.00 88.94 111 LEU A N 1
ATOM 904 C CA . LEU A 1 111 ? -13.241 -8.402 1.297 1.00 88.94 111 LEU A CA 1
ATOM 905 C C . LEU A 1 111 ? -12.981 -9.857 0.881 1.00 88.94 111 LEU A C 1
ATOM 907 O O . LEU A 1 111 ? -13.617 -10.341 -0.046 1.00 88.94 111 LEU A O 1
ATOM 911 N N . GLY A 1 112 ? -12.037 -10.554 1.526 1.00 91.31 112 GLY A N 1
ATOM 912 C CA . GLY A 1 112 ? -11.620 -11.902 1.125 1.00 91.31 112 GLY A CA 1
ATOM 913 C C . GLY A 1 112 ? -10.751 -11.947 -0.138 1.00 91.31 112 GLY A C 1
ATOM 914 O O . GLY A 1 112 ? -10.450 -13.031 -0.631 1.00 91.31 112 GLY A O 1
ATOM 915 N N . GLU A 1 113 ? -10.310 -10.794 -0.649 1.00 93.38 113 GLU A N 1
ATOM 916 C CA . GLU A 1 113 ? -9.587 -10.673 -1.920 1.00 93.38 113 GLU A CA 1
ATOM 917 C C . GLU A 1 113 ? -8.261 -9.908 -1.785 1.00 93.38 113 GLU A C 1
ATOM 919 O O . GLU A 1 113 ? -7.970 -9.275 -0.770 1.00 93.38 113 GLU A O 1
ATOM 924 N N . ILE A 1 114 ? -7.439 -9.959 -2.839 1.00 94.06 114 ILE A N 1
ATOM 925 C CA . ILE A 1 114 ? -6.264 -9.093 -2.992 1.00 94.06 114 ILE A CA 1
ATOM 926 C C . ILE A 1 114 ? -6.654 -7.826 -3.756 1.00 94.06 114 ILE A C 1
ATOM 928 O O . ILE A 1 114 ? -7.325 -7.893 -4.779 1.00 94.06 114 ILE A O 1
ATOM 932 N N . MET A 1 115 ? -6.194 -6.666 -3.293 1.00 94.56 115 MET A N 1
ATOM 933 C CA . MET A 1 115 ? -6.494 -5.381 -3.934 1.00 94.56 115 MET A CA 1
ATOM 934 C C . MET A 1 115 ? -5.381 -4.959 -4.901 1.00 94.56 115 MET A C 1
ATOM 936 O O . MET A 1 115 ? -5.629 -4.544 -6.033 1.00 94.56 115 MET A O 1
ATOM 940 N N . ILE A 1 116 ? -4.125 -5.086 -4.475 1.00 97.25 116 ILE A N 1
ATOM 941 C CA . ILE A 1 116 ? -2.944 -4.641 -5.213 1.00 97.25 116 ILE A CA 1
ATOM 942 C C . ILE A 1 116 ? -2.140 -5.855 -5.684 1.00 97.25 116 ILE A C 1
ATOM 944 O O . ILE A 1 116 ? -1.357 -6.450 -4.939 1.00 97.25 116 ILE A O 1
ATOM 948 N N . SER A 1 117 ? -2.312 -6.212 -6.955 1.00 96.00 117 SER A N 1
ATOM 949 C CA . SER A 1 117 ? -1.475 -7.212 -7.623 1.00 96.00 117 SER A CA 1
ATOM 950 C C . SER A 1 117 ? -0.017 -6.750 -7.781 1.00 96.00 117 SER A C 1
ATOM 952 O O . SER A 1 117 ? 0.285 -5.555 -7.786 1.00 96.00 117 SER A O 1
ATOM 954 N N . ASP A 1 118 ? 0.891 -7.703 -7.998 1.00 95.81 118 ASP A N 1
ATOM 955 C CA . ASP A 1 118 ? 2.299 -7.426 -8.321 1.00 95.81 118 ASP A CA 1
ATOM 956 C C . ASP A 1 118 ? 2.465 -6.590 -9.603 1.00 95.81 118 ASP A C 1
ATOM 958 O O . ASP A 1 118 ? 3.432 -5.835 -9.740 1.00 95.81 118 ASP A O 1
ATOM 962 N N . TYR A 1 119 ? 1.510 -6.669 -10.535 1.00 95.81 119 TYR A N 1
ATOM 963 C CA . TYR A 1 119 ? 1.519 -5.855 -11.750 1.00 95.81 119 TYR A CA 1
ATOM 964 C C . TYR A 1 119 ? 1.258 -4.377 -11.464 1.00 95.81 119 TYR A C 1
ATOM 966 O O . TYR A 1 119 ? 1.888 -3.525 -12.089 1.00 95.81 119 TYR A O 1
ATOM 974 N N . HIS A 1 120 ? 0.408 -4.052 -10.484 1.00 96.50 120 HIS A N 1
ATOM 975 C CA . HIS A 1 120 ? 0.208 -2.662 -10.062 1.00 96.50 120 HIS A CA 1
ATOM 976 C C . HIS A 1 120 ? 1.494 -2.070 -9.479 1.00 96.50 120 HIS A C 1
ATOM 978 O O . HIS A 1 120 ? 1.858 -0.941 -9.809 1.00 96.50 120 HIS A O 1
ATOM 984 N N . VAL A 1 121 ? 2.226 -2.845 -8.672 1.00 97.62 121 VAL A N 1
ATOM 985 C CA . VAL A 1 121 ? 3.523 -2.416 -8.127 1.00 97.62 121 VAL A CA 1
ATOM 986 C C . VAL A 1 121 ? 4.547 -2.237 -9.244 1.00 97.62 121 VAL A C 1
ATOM 988 O O . VAL A 1 121 ? 5.219 -1.210 -9.303 1.00 97.62 121 VAL A O 1
ATOM 991 N N . SER A 1 122 ? 4.623 -3.196 -10.166 1.00 96.06 122 SER A N 1
ATOM 992 C CA . SER A 1 122 ? 5.522 -3.143 -11.324 1.00 96.06 122 SER A CA 1
ATOM 993 C C . SER A 1 122 ? 5.276 -1.889 -12.163 1.00 96.06 122 SER A C 1
ATOM 995 O O . SER A 1 122 ? 6.216 -1.153 -12.464 1.00 96.06 122 SER A O 1
ATOM 997 N N . GLN A 1 123 ? 4.006 -1.599 -12.466 1.00 95.12 123 GLN A N 1
ATOM 998 C CA . GLN A 1 123 ? 3.583 -0.414 -13.210 1.00 95.12 123 GLN A CA 1
ATOM 999 C C . GLN A 1 123 ? 3.953 0.887 -12.497 1.00 95.12 123 GLN A C 1
ATOM 1001 O O . GLN A 1 123 ? 4.467 1.818 -13.117 1.00 95.12 123 GLN A O 1
ATOM 1006 N N . ALA A 1 124 ? 3.719 0.955 -11.193 1.00 96.31 124 ALA A N 1
ATOM 1007 C CA . ALA A 1 124 ? 4.026 2.137 -10.410 1.00 96.31 124 ALA A CA 1
ATO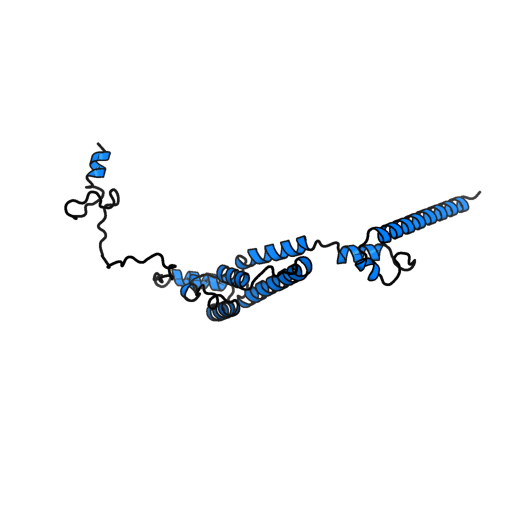M 1008 C C . ALA A 1 124 ? 5.545 2.377 -10.284 1.00 96.31 124 ALA A C 1
ATOM 1010 O O . ALA A 1 124 ? 5.996 3.518 -10.374 1.00 96.31 124 ALA A O 1
ATOM 1011 N N . LEU A 1 125 ? 6.354 1.317 -10.182 1.00 95.31 125 LEU A N 1
ATOM 1012 C CA . LEU A 1 125 ? 7.817 1.421 -10.169 1.00 95.31 125 LEU A CA 1
ATOM 1013 C C . LEU A 1 125 ? 8.389 1.922 -11.501 1.00 95.31 125 LEU A C 1
ATOM 1015 O O . LEU A 1 125 ? 9.261 2.791 -11.500 1.00 95.31 125 LEU A O 1
ATOM 1019 N N . VAL A 1 126 ? 7.896 1.417 -12.637 1.00 93.38 126 VAL A N 1
ATOM 1020 C CA . VAL A 1 126 ? 8.335 1.919 -13.952 1.00 93.38 126 VAL A CA 1
ATOM 1021 C C . VAL A 1 126 ? 7.822 3.331 -14.236 1.00 93.38 126 VAL A C 1
ATOM 1023 O O . VAL A 1 126 ? 8.480 4.071 -14.959 1.00 93.38 126 VAL A O 1
ATOM 1026 N N . ALA A 1 127 ? 6.688 3.732 -13.651 1.00 92.50 127 ALA A N 1
ATOM 1027 C CA . ALA A 1 127 ? 6.178 5.100 -13.745 1.00 92.50 127 ALA A CA 1
ATOM 1028 C C . ALA A 1 127 ? 7.004 6.102 -12.918 1.00 92.50 127 ALA A C 1
ATOM 1030 O O . ALA A 1 127 ? 7.093 7.270 -13.288 1.00 92.50 127 ALA A O 1
ATOM 1031 N N . ALA A 1 128 ? 7.633 5.652 -11.827 1.00 93.25 128 ALA A N 1
ATOM 1032 C CA . ALA A 1 128 ? 8.434 6.501 -10.944 1.00 93.25 128 ALA A CA 1
ATOM 1033 C C . ALA A 1 128 ? 9.795 6.916 -11.529 1.00 93.25 128 ALA A C 1
ATOM 1035 O O . ALA A 1 128 ? 10.474 7.792 -10.987 1.00 93.25 128 ALA A O 1
ATOM 1036 N N . LEU A 1 129 ? 10.245 6.252 -12.597 1.00 91.31 129 LEU A N 1
ATOM 1037 C CA . LEU A 1 129 ? 11.606 6.367 -13.110 1.00 91.31 129 LEU A CA 1
ATOM 1038 C C . LEU A 1 129 ? 11.611 6.742 -14.596 1.00 91.31 129 LEU A C 1
ATOM 1040 O O . LEU A 1 129 ? 10.705 6.358 -15.334 1.00 91.31 129 LEU A O 1
ATOM 1044 N N . PRO A 1 130 ? 12.632 7.471 -15.088 1.00 89.50 130 PRO A N 1
ATOM 1045 C CA . PRO A 1 130 ? 12.645 7.896 -16.481 1.00 89.50 130 PRO A CA 1
ATOM 1046 C C . PRO A 1 130 ? 12.785 6.692 -17.419 1.00 89.50 130 PRO A C 1
ATOM 1048 O O . PRO A 1 130 ? 13.831 6.037 -17.460 1.00 89.50 130 PRO A O 1
ATOM 1051 N N . SER A 1 131 ? 11.752 6.435 -18.222 1.00 87.50 131 SER A N 1
ATOM 1052 C CA . SER A 1 131 ? 11.698 5.287 -19.137 1.00 87.50 131 SER A CA 1
ATOM 1053 C C . SER A 1 131 ? 12.817 5.277 -20.180 1.00 87.50 131 SER A C 1
ATOM 1055 O O . SER A 1 131 ? 13.138 4.223 -20.714 1.00 87.50 131 SER A O 1
ATOM 1057 N N . GLY A 1 132 ? 13.486 6.406 -20.437 1.00 84.19 132 GLY A N 1
ATOM 1058 C CA . GLY A 1 132 ? 14.635 6.473 -21.346 1.00 84.19 132 GLY A CA 1
ATOM 1059 C C . GLY A 1 132 ? 15.802 5.546 -20.978 1.00 84.19 132 GLY A C 1
ATOM 1060 O O . GLY A 1 132 ? 16.592 5.212 -21.854 1.00 84.19 132 GLY A O 1
ATOM 1061 N N . TYR A 1 133 ? 15.903 5.097 -19.721 1.00 85.75 133 TYR A N 1
ATOM 1062 C CA . TYR A 1 133 ? 16.973 4.193 -19.281 1.00 85.75 133 TYR A CA 1
ATOM 1063 C C . TYR A 1 133 ? 16.650 2.701 -19.444 1.00 85.75 133 TYR A C 1
ATOM 1065 O O . TYR A 1 133 ? 17.569 1.888 -19.467 1.00 85.75 133 TYR A O 1
ATOM 1073 N N . PHE A 1 134 ? 15.371 2.324 -19.521 1.00 84.50 134 PHE A N 1
ATOM 1074 C CA . PHE A 1 134 ? 14.947 0.915 -19.455 1.00 84.50 134 PHE A CA 1
ATOM 1075 C C . PHE A 1 134 ? 13.763 0.554 -20.353 1.00 84.50 134 PHE A C 1
ATOM 1077 O O . PHE A 1 134 ? 13.427 -0.618 -20.474 1.00 84.50 134 PHE A O 1
ATOM 1084 N N . GLY A 1 135 ? 13.112 1.524 -20.990 1.00 82.94 135 GLY A N 1
ATOM 1085 C CA . GLY A 1 135 ? 11.862 1.325 -21.723 1.00 82.94 135 GLY A CA 1
ATOM 1086 C C . GLY A 1 135 ? 11.987 0.351 -22.893 1.00 82.94 135 GLY A C 1
ATOM 1087 O O . GLY A 1 135 ? 11.031 -0.350 -23.193 1.00 82.94 135 GLY A O 1
ATOM 1088 N N . SER A 1 136 ? 13.168 0.247 -23.513 1.00 81.31 136 SER A N 1
ATOM 1089 C CA . SER A 1 136 ? 13.452 -0.762 -24.543 1.00 81.31 136 SER A CA 1
ATOM 1090 C C . SER A 1 136 ? 13.696 -2.166 -23.982 1.00 81.31 136 SER A C 1
ATOM 1092 O O . SER A 1 136 ? 13.561 -3.139 -24.716 1.00 81.31 136 SER A O 1
ATOM 1094 N N . SER A 1 137 ? 14.060 -2.274 -22.703 1.00 76.25 137 SER A N 1
ATOM 1095 C CA . SER A 1 137 ? 14.326 -3.541 -22.010 1.00 76.25 137 SER A CA 1
ATOM 1096 C C . SER A 1 137 ? 13.072 -4.135 -21.364 1.00 76.25 137 SER A C 1
ATOM 1098 O O . SER A 1 137 ? 13.049 -5.323 -21.051 1.00 76.25 137 SER A O 1
ATOM 1100 N N . VAL A 1 138 ? 12.027 -3.328 -21.160 1.00 81.06 138 VAL A N 1
ATOM 1101 C CA . VAL A 1 138 ? 10.757 -3.785 -20.588 1.00 81.06 138 VAL A CA 1
ATOM 1102 C C . VAL A 1 138 ? 9.892 -4.404 -21.678 1.00 81.06 138 VAL A C 1
ATOM 1104 O O . VAL A 1 138 ? 9.370 -3.717 -22.555 1.00 81.06 138 VAL A O 1
ATOM 1107 N N . ILE A 1 139 ? 9.696 -5.716 -21.589 1.00 82.62 139 ILE A N 1
ATOM 1108 C CA . ILE A 1 139 ? 8.777 -6.448 -22.458 1.00 82.62 139 ILE A CA 1
ATOM 1109 C C . ILE A 1 139 ? 7.425 -6.538 -21.745 1.00 82.62 139 ILE A C 1
ATOM 1111 O O . ILE A 1 139 ? 7.320 -7.192 -20.709 1.00 82.62 139 ILE A O 1
ATOM 1115 N N . GLN A 1 140 ? 6.381 -5.930 -22.315 1.00 83.31 140 GLN A N 1
ATOM 1116 C CA . GLN A 1 140 ? 5.003 -6.003 -21.804 1.00 83.31 140 GLN A CA 1
ATOM 1117 C C . GLN A 1 140 ? 4.368 -7.377 -22.081 1.00 83.31 140 GLN A C 1
ATOM 1119 O O . GLN A 1 140 ? 3.440 -7.525 -22.871 1.00 83.31 140 GLN A O 1
ATOM 1124 N N . THR A 1 141 ? 4.916 -8.404 -21.444 1.00 87.88 141 THR A N 1
ATOM 1125 C CA . THR A 1 141 ? 4.411 -9.781 -21.439 1.00 87.88 141 THR A CA 1
ATOM 1126 C C . THR A 1 141 ? 4.268 -10.247 -19.997 1.00 87.88 141 THR A C 1
ATOM 1128 O O . THR A 1 141 ? 4.879 -9.672 -19.095 1.00 87.88 141 THR A O 1
ATOM 1131 N N . HIS A 1 142 ? 3.495 -11.313 -19.782 1.00 84.06 142 HIS A N 1
ATOM 1132 C CA . HIS A 1 142 ? 3.287 -11.886 -18.452 1.00 84.06 142 HIS A CA 1
ATOM 1133 C C . HIS A 1 142 ? 4.608 -12.201 -17.733 1.00 84.06 142 HIS A C 1
ATOM 1135 O O . HIS A 1 142 ? 4.725 -11.952 -16.542 1.00 84.06 142 HIS A O 1
ATOM 1141 N N . ASP A 1 143 ? 5.622 -12.703 -18.443 1.00 85.25 143 ASP A N 1
ATOM 1142 C CA . ASP A 1 143 ? 6.920 -13.029 -17.841 1.00 85.25 143 ASP A CA 1
ATOM 1143 C C . ASP A 1 143 ? 7.877 -11.835 -17.786 1.00 85.25 143 ASP A C 1
ATOM 1145 O O . ASP A 1 143 ? 8.606 -11.684 -16.807 1.00 85.25 143 ASP A O 1
ATOM 1149 N N . GLY A 1 144 ? 7.844 -10.957 -18.792 1.00 83.94 144 GLY A N 1
ATOM 1150 C CA . GLY A 1 144 ? 8.724 -9.787 -18.866 1.00 83.94 144 GLY A CA 1
ATOM 1151 C C . GLY A 1 144 ? 8.357 -8.651 -17.908 1.00 83.94 144 GLY A C 1
ATOM 1152 O O . GLY A 1 144 ? 9.215 -7.826 -17.597 1.00 83.94 144 GLY A O 1
ATOM 1153 N N . PHE A 1 145 ? 7.113 -8.612 -17.420 1.00 91.31 145 PHE A N 1
ATOM 1154 C CA . PHE A 1 145 ? 6.610 -7.538 -16.557 1.00 91.31 145 PHE A CA 1
ATOM 1155 C C . PHE A 1 145 ? 6.341 -7.968 -15.108 1.00 91.31 145 PHE A C 1
ATOM 1157 O O . PHE A 1 145 ? 5.681 -7.253 -14.356 1.00 91.31 145 PHE A O 1
ATOM 1164 N N . LYS A 1 146 ? 6.844 -9.136 -14.688 1.00 93.06 146 LYS A N 1
ATOM 1165 C CA . LYS A 1 146 ? 6.730 -9.565 -13.288 1.00 93.06 146 LYS A CA 1
ATOM 1166 C C . LYS A 1 146 ? 7.545 -8.657 -12.377 1.00 93.06 146 LYS A C 1
ATOM 1168 O O . LYS A 1 146 ? 8.660 -8.252 -12.711 1.00 93.06 146 LYS A O 1
ATOM 1173 N N . LEU A 1 147 ? 7.037 -8.452 -11.170 1.00 94.88 147 LEU A N 1
ATOM 1174 C CA . LEU A 1 147 ? 7.661 -7.590 -10.174 1.00 94.88 147 LEU A CA 1
ATOM 1175 C C . LEU A 1 147 ? 9.138 -7.921 -9.889 1.00 94.88 147 LEU A C 1
ATOM 1177 O O . LEU A 1 147 ? 9.948 -7.000 -9.966 1.00 94.88 147 LEU A O 1
ATOM 1181 N N . PRO A 1 148 ? 9.560 -9.188 -9.699 1.00 94.62 148 PRO A N 1
ATOM 1182 C CA . PRO A 1 148 ? 10.979 -9.502 -9.496 1.00 94.62 148 PRO A CA 1
ATOM 1183 C C . PRO A 1 148 ? 11.878 -9.117 -10.681 1.00 94.62 148 PRO A C 1
ATOM 1185 O O . PRO A 1 148 ? 13.035 -8.736 -10.486 1.00 94.62 148 PRO A O 1
ATOM 1188 N N . VAL A 1 149 ? 11.352 -9.198 -11.910 1.00 92.94 149 VAL A N 1
ATOM 1189 C CA . VAL A 1 149 ? 12.077 -8.824 -13.135 1.00 92.94 149 VAL A CA 1
ATOM 1190 C C . VAL A 1 149 ? 12.279 -7.313 -13.165 1.00 92.94 149 VAL A C 1
ATOM 1192 O O . VAL A 1 149 ? 13.404 -6.845 -13.348 1.00 92.94 149 VAL A O 1
ATOM 1195 N N . ILE A 1 150 ? 11.214 -6.552 -12.899 1.00 94.12 150 ILE A N 1
ATOM 1196 C CA . ILE A 1 150 ? 11.265 -5.089 -12.827 1.00 94.12 150 ILE A CA 1
ATOM 1197 C C . ILE A 1 150 ? 12.177 -4.623 -11.687 1.00 94.12 150 ILE A C 1
ATOM 1199 O O . ILE A 1 150 ? 13.059 -3.800 -11.921 1.00 94.12 150 ILE A O 1
ATOM 1203 N N . GLU A 1 151 ? 12.046 -5.172 -10.480 1.00 93.75 151 GLU A N 1
ATOM 1204 C CA . GLU A 1 151 ? 12.903 -4.822 -9.339 1.00 93.75 151 GLU A CA 1
ATOM 1205 C C . GLU A 1 151 ? 14.387 -5.066 -9.639 1.00 93.75 151 GLU A C 1
ATOM 1207 O O . GLU A 1 151 ? 15.231 -4.201 -9.379 1.00 93.75 151 GLU A O 1
ATOM 1212 N N . THR A 1 152 ? 14.708 -6.222 -10.228 1.00 92.56 152 THR A N 1
ATOM 1213 C CA . THR A 1 152 ? 16.083 -6.578 -10.600 1.00 92.56 152 THR A CA 1
ATOM 1214 C C . THR A 1 152 ? 16.640 -5.610 -11.635 1.00 92.56 152 THR A C 1
ATOM 1216 O O . THR A 1 152 ? 17.737 -5.079 -11.450 1.00 92.56 152 THR A O 1
ATOM 1219 N N . MET A 1 153 ? 15.869 -5.326 -12.684 1.00 92.44 153 MET A N 1
ATOM 1220 C CA . MET A 1 153 ? 16.241 -4.377 -13.731 1.00 92.44 153 MET A CA 1
ATOM 1221 C C . MET A 1 153 ? 16.491 -2.974 -13.158 1.00 92.44 153 MET A C 1
ATOM 1223 O O . MET A 1 153 ? 17.533 -2.371 -13.418 1.00 92.44 153 MET A O 1
ATOM 1227 N N . LEU A 1 154 ? 15.576 -2.453 -12.336 1.00 91.75 154 LEU A N 1
ATOM 1228 C CA . LEU A 1 154 ? 15.716 -1.121 -11.741 1.00 91.75 154 LEU A CA 1
ATOM 1229 C C . LEU A 1 154 ? 16.929 -1.039 -10.809 1.00 91.75 154 LEU A C 1
ATOM 1231 O O . LEU A 1 154 ? 17.664 -0.048 -10.836 1.00 91.75 154 LEU A O 1
ATOM 1235 N N . LYS A 1 155 ? 17.188 -2.095 -10.032 1.00 89.50 155 LYS A N 1
ATOM 1236 C CA . LYS A 1 155 ? 18.373 -2.190 -9.174 1.00 89.50 155 LYS A CA 1
ATOM 1237 C C . LYS A 1 155 ? 19.668 -2.241 -9.988 1.00 89.50 155 LYS A C 1
ATOM 1239 O O . LYS A 1 155 ? 20.647 -1.623 -9.581 1.00 89.50 155 LYS A O 1
ATOM 1244 N N . GLN A 1 156 ? 19.689 -2.927 -11.127 1.00 89.50 156 GLN A N 1
ATOM 1245 C CA . GLN A 1 156 ? 20.862 -2.969 -12.008 1.00 89.50 156 GLN A CA 1
ATOM 1246 C C . GLN A 1 156 ? 21.157 -1.606 -12.646 1.00 89.50 156 GLN A C 1
ATOM 1248 O O . GLN A 1 156 ? 22.315 -1.203 -12.720 1.00 89.50 156 GLN A O 1
ATOM 1253 N N . ILE A 1 157 ? 20.121 -0.878 -13.067 1.00 88.81 157 ILE A N 1
ATOM 1254 C CA . ILE A 1 157 ? 20.270 0.390 -13.796 1.00 88.81 157 ILE A CA 1
ATOM 1255 C C . ILE A 1 157 ? 20.559 1.559 -12.851 1.00 88.81 157 ILE A C 1
ATOM 1257 O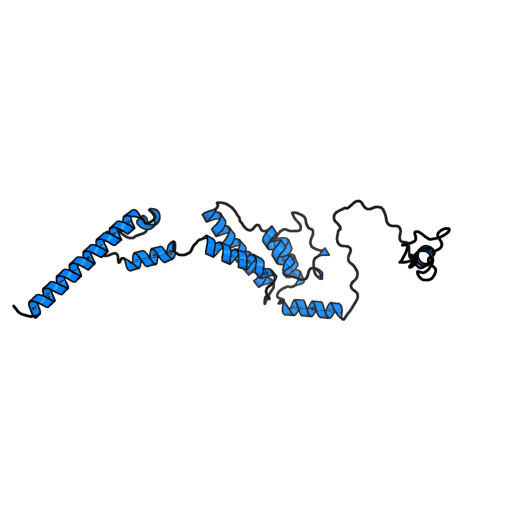 O . ILE A 1 157 ? 21.445 2.377 -13.105 1.00 88.81 157 ILE A O 1
ATOM 1261 N N . PHE A 1 158 ? 19.808 1.655 -11.755 1.00 90.06 158 PHE A N 1
ATOM 1262 C CA . PHE A 1 158 ? 19.855 2.812 -10.863 1.00 90.06 158 PHE A CA 1
ATO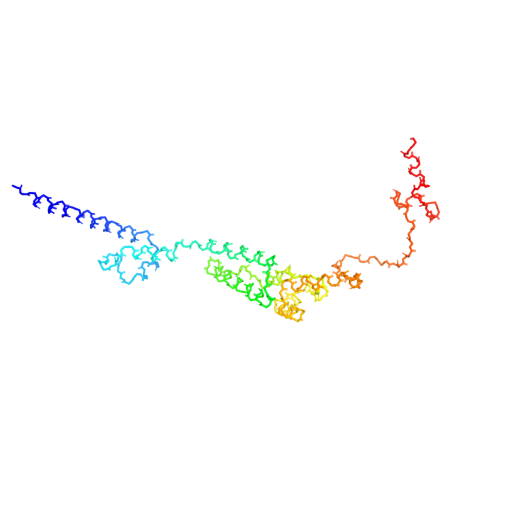M 1263 C C . PHE A 1 158 ? 20.537 2.527 -9.527 1.00 90.06 158 PHE A C 1
ATOM 1265 O O . PHE A 1 158 ? 20.952 3.472 -8.854 1.00 90.06 158 PHE A O 1
ATOM 1272 N N . SER A 1 159 ? 20.706 1.258 -9.144 1.00 88.06 159 SER A N 1
ATOM 1273 C CA . SER A 1 159 ? 21.329 0.863 -7.877 1.00 88.06 159 SER A CA 1
ATOM 1274 C C . SER A 1 159 ? 20.709 1.627 -6.694 1.00 88.06 159 SER A C 1
ATOM 1276 O O . SER A 1 159 ? 19.496 1.581 -6.493 1.00 88.06 159 SER A O 1
ATOM 1278 N N . ASN A 1 160 ? 21.515 2.356 -5.921 1.00 90.62 160 ASN A N 1
ATOM 1279 C CA . ASN A 1 160 ? 21.076 3.154 -4.775 1.00 90.62 160 ASN A CA 1
ATOM 1280 C C . ASN A 1 160 ? 20.954 4.659 -5.074 1.00 90.62 160 ASN A C 1
ATOM 1282 O O . ASN A 1 160 ? 21.009 5.462 -4.144 1.00 90.62 160 ASN A O 1
ATOM 1286 N N . LYS A 1 161 ? 20.812 5.063 -6.341 1.00 92.38 161 LYS A N 1
ATOM 1287 C CA . LYS A 1 161 ? 20.666 6.481 -6.709 1.00 92.38 161 LYS A CA 1
ATOM 1288 C C . LYS A 1 161 ? 19.357 7.078 -6.180 1.00 92.38 161 LYS A C 1
ATOM 1290 O O . LYS A 1 161 ? 18.331 6.394 -6.118 1.00 92.38 161 LYS A O 1
ATOM 1295 N N . SER A 1 162 ? 19.401 8.363 -5.836 1.00 94.25 162 SER A N 1
ATOM 1296 C CA . SER A 1 162 ? 18.224 9.163 -5.478 1.00 94.25 162 SER A CA 1
ATOM 1297 C C . SER A 1 162 ? 17.502 9.707 -6.713 1.00 94.25 162 SER A C 1
ATOM 1299 O O . SER A 1 162 ? 18.071 9.743 -7.809 1.00 94.25 162 SER A O 1
ATOM 1301 N N . SER A 1 163 ? 16.279 10.225 -6.551 1.00 92.94 163 SER A N 1
ATOM 1302 C CA . SER A 1 163 ? 15.585 10.936 -7.640 1.00 92.94 163 SER A CA 1
ATOM 1303 C C . SER A 1 163 ? 16.400 12.124 -8.165 1.00 92.94 163 SER A C 1
ATOM 1305 O O . SER A 1 163 ? 16.385 12.401 -9.363 1.00 92.94 163 SER A O 1
ATOM 1307 N N . LYS A 1 164 ? 17.144 12.813 -7.285 1.00 92.62 164 LYS A N 1
ATOM 1308 C CA . LYS A 1 164 ? 18.000 13.950 -7.660 1.00 92.62 164 LYS A CA 1
ATOM 1309 C C . LYS A 1 164 ? 19.173 13.504 -8.531 1.00 92.62 164 LYS A C 1
ATOM 1311 O O . LYS A 1 164 ? 19.423 14.123 -9.564 1.00 92.62 164 LYS A O 1
ATOM 1316 N N . ASP A 1 165 ? 19.841 12.413 -8.158 1.00 91.56 165 ASP A N 1
ATOM 1317 C CA . ASP A 1 165 ? 20.963 11.868 -8.932 1.00 91.56 165 ASP A CA 1
ATOM 1318 C C . ASP A 1 165 ? 20.498 11.414 -10.315 1.00 91.56 165 ASP A C 1
ATOM 1320 O O . ASP A 1 165 ? 21.138 11.707 -11.323 1.00 91.56 165 ASP A O 1
ATOM 1324 N N . ILE A 1 166 ? 19.347 10.739 -10.373 1.00 90.38 166 ILE A N 1
ATOM 1325 C CA . ILE A 1 166 ? 18.754 10.262 -11.626 1.00 90.38 166 ILE A CA 1
ATOM 1326 C C . ILE A 1 166 ? 18.383 11.437 -12.538 1.00 90.38 166 ILE A C 1
ATOM 1328 O O . ILE A 1 166 ? 18.708 11.421 -13.727 1.00 90.38 166 ILE A O 1
ATOM 1332 N N . ALA A 1 167 ? 17.787 12.496 -11.988 1.00 88.12 167 ALA A N 1
ATOM 1333 C CA . ALA A 1 167 ? 17.491 13.708 -12.746 1.00 88.12 167 ALA A CA 1
ATOM 1334 C C . ALA A 1 167 ? 18.765 14.403 -13.268 1.00 88.12 167 ALA A C 1
ATOM 1336 O O . ALA A 1 167 ? 18.776 14.903 -14.394 1.00 88.12 167 ALA A O 1
ATOM 1337 N N . ALA A 1 168 ? 19.852 14.414 -12.49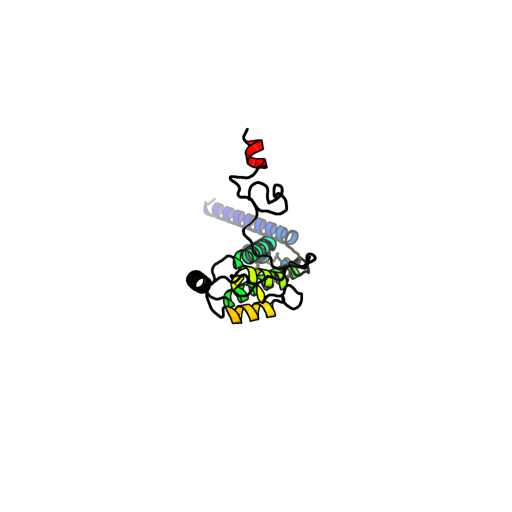0 1.00 85.50 168 ALA A N 1
ATOM 1338 C CA . ALA A 1 168 ? 21.135 14.974 -12.917 1.00 85.50 168 ALA A CA 1
ATOM 1339 C C . ALA A 1 168 ? 21.772 14.167 -14.065 1.00 85.50 168 ALA A C 1
ATOM 1341 O O . ALA A 1 168 ? 22.249 14.758 -15.037 1.00 85.50 168 ALA A O 1
ATOM 1342 N N . MET A 1 169 ? 21.699 12.830 -14.016 1.00 81.12 169 MET A N 1
ATOM 1343 C CA . MET A 1 169 ? 22.139 11.964 -15.123 1.00 81.12 169 MET A CA 1
ATOM 1344 C C . MET A 1 169 ? 21.368 12.250 -16.418 1.00 81.12 169 MET A C 1
ATOM 1346 O O . MET A 1 169 ? 21.951 12.239 -17.506 1.00 81.12 169 MET A O 1
ATOM 1350 N N . SER A 1 170 ? 20.068 12.539 -16.309 1.00 68.56 170 SER A N 1
ATOM 1351 C CA . SER A 1 170 ? 19.232 12.858 -17.469 1.00 68.56 170 SER A CA 1
ATOM 1352 C C . SER A 1 170 ? 19.584 14.211 -18.096 1.00 68.56 170 SER A C 1
ATOM 1354 O O . SER A 1 170 ? 19.375 14.395 -19.291 1.00 68.56 170 SER A O 1
ATOM 1356 N N . LYS A 1 171 ? 20.119 15.166 -17.322 1.00 60.44 171 LYS A N 1
ATOM 1357 C CA . LYS A 1 171 ? 20.571 16.468 -17.846 1.00 60.44 171 LYS A CA 1
ATOM 1358 C C . LYS A 1 171 ? 21.896 16.352 -18.603 1.00 60.44 171 LYS A C 1
ATOM 1360 O O . LYS A 1 171 ? 22.058 16.991 -19.639 1.00 60.44 171 LYS A O 1
ATOM 1365 N N . LEU A 1 172 ? 22.806 15.497 -18.134 1.00 53.59 172 LEU A N 1
ATOM 1366 C CA . LEU A 1 172 ? 24.092 15.238 -18.795 1.00 53.59 172 LEU A CA 1
ATOM 1367 C C . LEU A 1 172 ? 23.916 14.570 -20.170 1.00 53.59 172 LEU A C 1
ATOM 1369 O O . LEU A 1 172 ? 24.590 14.946 -21.123 1.00 53.59 172 LEU A O 1
ATOM 1373 N N . THR A 1 173 ? 22.948 13.661 -20.306 1.00 52.09 173 THR A N 1
ATOM 1374 C CA . THR A 1 173 ? 22.601 13.006 -21.587 1.00 52.09 173 THR A CA 1
ATOM 1375 C C . THR A 1 173 ? 21.918 13.934 -22.598 1.00 52.09 173 THR A C 1
ATOM 1377 O O . THR A 1 173 ? 21.864 13.620 -23.782 1.00 52.09 173 THR A O 1
ATOM 1380 N N . VAL A 1 174 ? 21.396 15.088 -22.169 1.00 49.50 174 VAL A N 1
ATOM 1381 C CA . VAL A 1 174 ? 20.834 16.104 -23.079 1.00 49.50 174 VAL A CA 1
ATOM 1382 C C . VAL A 1 174 ? 21.914 17.071 -23.579 1.00 49.50 174 VAL A C 1
ATOM 1384 O O . VAL A 1 174 ? 21.784 17.592 -24.684 1.00 49.50 174 VAL A O 1
ATOM 1387 N N . MET A 1 175 ? 22.988 17.285 -22.810 1.00 46.38 175 MET A N 1
ATOM 1388 C CA . MET A 1 175 ? 24.094 18.177 -23.190 1.00 46.38 175 MET A CA 1
ATOM 1389 C C . MET A 1 175 ? 25.247 17.475 -23.927 1.00 46.38 175 MET A C 1
ATOM 1391 O O . MET A 1 175 ? 26.047 18.150 -24.568 1.00 46.38 175 MET A O 1
ATOM 1395 N N . GLY A 1 176 ? 25.309 16.140 -23.901 1.00 44.16 176 GLY A N 1
ATOM 1396 C CA . GLY A 1 176 ? 26.259 15.335 -24.668 1.00 44.16 176 GLY A CA 1
ATOM 1397 C C . GLY A 1 176 ? 25.568 14.168 -25.374 1.00 44.16 176 GLY A C 1
ATOM 1398 O O . GLY A 1 176 ? 25.059 13.265 -24.726 1.00 44.16 176 GLY A O 1
ATOM 1399 N N . GLU A 1 177 ? 25.600 14.197 -26.707 1.00 42.03 177 GLU A N 1
ATOM 1400 C CA . GLU A 1 177 ? 25.366 13.072 -27.630 1.00 42.03 177 GLU A CA 1
ATOM 1401 C C . GLU A 1 177 ? 23.929 12.526 -27.825 1.00 42.03 177 GLU A C 1
ATOM 1403 O O . GLU A 1 177 ? 23.404 11.693 -27.098 1.00 42.03 177 GLU A O 1
ATOM 1408 N N . ARG A 1 178 ? 23.347 12.946 -28.964 1.00 41.84 178 ARG A N 1
ATOM 1409 C CA . ARG A 1 178 ? 22.378 12.252 -29.843 1.00 41.84 178 ARG A CA 1
ATOM 1410 C C . ARG A 1 178 ? 21.373 11.303 -29.163 1.00 41.84 178 ARG A C 1
ATOM 1412 O O . ARG A 1 178 ? 21.604 10.098 -29.066 1.00 41.84 178 ARG A O 1
ATOM 1419 N N . LYS A 1 179 ? 20.147 11.805 -28.958 1.00 40.97 179 LYS A N 1
ATOM 1420 C CA . LYS A 1 179 ? 18.924 10.981 -28.980 1.00 40.97 179 LYS A CA 1
ATOM 1421 C C . LYS A 1 179 ? 18.853 10.235 -30.319 1.00 40.97 179 LYS A C 1
ATOM 1423 O O . LYS A 1 179 ? 18.370 10.777 -31.310 1.00 40.97 179 LYS A O 1
ATOM 1428 N N . ARG A 1 180 ? 19.349 8.999 -30.375 1.00 41.09 180 ARG A N 1
ATOM 1429 C CA . ARG A 1 180 ? 18.978 8.079 -31.455 1.00 41.09 180 ARG A CA 1
ATOM 1430 C C . ARG A 1 180 ? 17.539 7.642 -31.166 1.00 41.09 180 ARG A C 1
ATOM 1432 O O . ARG A 1 180 ? 17.290 7.182 -30.053 1.00 41.09 180 ARG A O 1
ATOM 1439 N N . PRO A 1 181 ? 16.588 7.798 -32.098 1.00 36.72 181 PRO A N 1
ATOM 1440 C CA . PRO A 1 181 ? 15.264 7.229 -31.916 1.00 36.72 181 PRO A CA 1
ATOM 1441 C C . PRO A 1 181 ? 15.414 5.705 -31.874 1.00 36.72 181 PRO A C 1
ATOM 1443 O O . PRO A 1 181 ? 15.777 5.078 -32.868 1.00 36.72 181 PRO A O 1
ATOM 1446 N N . ILE A 1 182 ? 15.205 5.123 -30.696 1.00 45.59 182 ILE A N 1
ATOM 1447 C CA . ILE A 1 182 ? 15.107 3.676 -30.526 1.00 45.59 182 ILE A CA 1
ATOM 1448 C C . ILE A 1 182 ? 13.678 3.309 -30.911 1.00 45.59 182 ILE A C 1
ATOM 1450 O O . ILE A 1 182 ? 12.723 3.864 -30.365 1.00 45.59 182 ILE A O 1
ATOM 1454 N N . ALA A 1 183 ? 13.540 2.416 -31.890 1.00 37.38 183 ALA A N 1
ATOM 1455 C CA . ALA A 1 183 ? 12.257 1.869 -32.293 1.00 37.38 183 ALA A CA 1
ATOM 1456 C C . ALA A 1 183 ? 11.634 1.145 -31.092 1.00 37.38 183 ALA A C 1
ATOM 1458 O O . ALA A 1 183 ? 12.082 0.076 -30.687 1.00 37.38 183 ALA A O 1
ATOM 1459 N N . VAL A 1 184 ? 10.626 1.773 -30.492 1.00 37.53 184 VAL A N 1
ATOM 1460 C CA . VAL A 1 184 ? 9.728 1.130 -29.537 1.00 37.53 184 VAL A CA 1
ATOM 1461 C C . VAL A 1 184 ? 8.967 0.065 -30.317 1.00 37.53 184 VAL A C 1
ATOM 1463 O O . VAL A 1 184 ? 8.470 0.364 -31.403 1.00 37.53 184 VAL A O 1
ATOM 1466 N N . ASN A 1 185 ? 8.890 -1.158 -29.786 1.00 35.50 185 ASN A N 1
ATOM 1467 C CA . ASN A 1 185 ? 8.031 -2.214 -30.317 1.00 35.50 185 ASN A CA 1
ATOM 1468 C C . ASN A 1 185 ? 6.595 -1.682 -30.384 1.00 35.50 185 ASN A C 1
ATOM 1470 O O . ASN A 1 185 ? 5.873 -1.675 -29.389 1.00 35.50 185 ASN A O 1
ATOM 1474 N N . GLN A 1 186 ? 6.203 -1.185 -31.555 1.00 36.44 186 GLN A N 1
ATOM 1475 C CA . GLN A 1 186 ? 4.821 -0.867 -31.854 1.00 36.44 186 GLN A CA 1
ATOM 1476 C C . GLN A 1 186 ? 4.072 -2.195 -31.780 1.00 36.44 186 GLN A C 1
ATOM 1478 O O . GLN A 1 186 ? 4.446 -3.164 -32.445 1.00 36.44 186 GLN A O 1
ATOM 1483 N N . ALA A 1 187 ? 3.041 -2.262 -30.936 1.00 37.41 187 ALA A N 1
ATOM 1484 C CA . ALA A 1 187 ? 2.045 -3.316 -31.042 1.00 37.41 187 ALA A CA 1
ATOM 1485 C C . ALA A 1 187 ? 1.644 -3.406 -32.520 1.00 37.41 187 ALA A C 1
ATOM 1487 O O . ALA A 1 187 ? 1.344 -2.377 -33.123 1.00 37.41 187 ALA A O 1
ATOM 1488 N N . LYS A 1 188 ? 1.746 -4.605 -33.110 1.00 35.97 188 LYS A N 1
ATOM 1489 C CA . LYS A 1 188 ? 1.536 -4.851 -34.542 1.00 35.97 188 LYS A CA 1
ATOM 1490 C C . LYS A 1 188 ? 0.218 -4.225 -35.008 1.00 35.97 188 LYS A C 1
ATOM 1492 O O . LYS A 1 188 ? -0.839 -4.837 -34.898 1.00 35.97 188 LYS A O 1
ATOM 1497 N N . VAL A 1 189 ? 0.303 -3.033 -35.582 1.00 36.16 189 VAL A N 1
ATOM 1498 C CA . VAL A 1 189 ? -0.661 -2.527 -36.549 1.00 36.16 189 VAL A CA 1
ATOM 1499 C C . VAL A 1 189 ? -0.017 -2.817 -37.894 1.00 36.16 189 VAL A C 1
ATOM 1501 O O . VAL A 1 189 ? 1.071 -2.322 -38.168 1.00 36.16 189 VAL A O 1
ATOM 1504 N N . ASN A 1 190 ? -0.641 -3.718 -38.652 1.00 36.00 190 ASN A N 1
ATOM 1505 C CA . ASN A 1 190 ? -0.185 -4.275 -39.928 1.00 36.00 190 ASN A CA 1
ATOM 1506 C C . ASN A 1 190 ? 0.791 -3.369 -40.704 1.00 36.00 190 ASN A C 1
ATO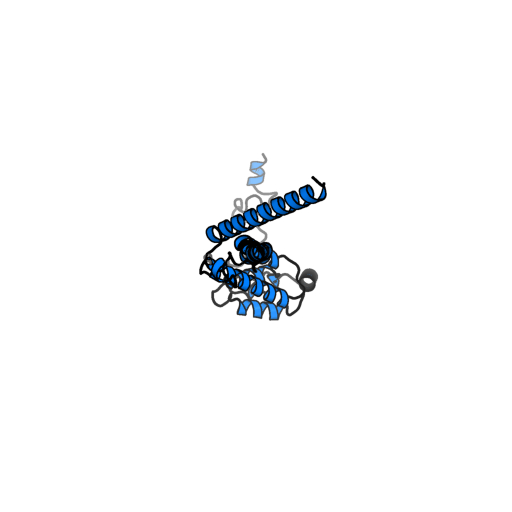M 1508 O O . ASN A 1 190 ? 0.408 -2.337 -41.254 1.00 36.00 190 ASN A O 1
ATOM 1512 N N . GLU A 1 191 ? 2.058 -3.786 -40.761 1.00 33.97 191 GLU A N 1
ATOM 1513 C CA . GLU A 1 191 ? 3.108 -3.099 -41.506 1.00 33.97 191 GLU A CA 1
ATOM 1514 C C . GLU A 1 191 ? 2.874 -3.235 -43.016 1.00 33.97 191 GLU A C 1
ATOM 1516 O O . GLU A 1 191 ? 3.091 -4.293 -43.610 1.00 33.97 191 GLU A O 1
ATOM 1521 N N . VAL A 1 192 ? 2.502 -2.133 -43.670 1.00 41.34 192 VAL A N 1
ATOM 1522 C CA . VAL A 1 192 ? 2.780 -1.956 -45.099 1.00 41.34 192 VAL A CA 1
ATOM 1523 C C . VAL A 1 192 ? 4.230 -1.486 -45.219 1.00 41.34 192 VAL A C 1
ATOM 1525 O O . VAL A 1 192 ? 4.606 -0.433 -44.701 1.00 41.34 192 VAL A O 1
ATOM 1528 N N . LYS A 1 193 ? 5.056 -2.311 -45.871 1.00 36.44 193 LYS A N 1
ATOM 1529 C CA . LYS A 1 193 ? 6.501 -2.126 -46.067 1.00 36.44 193 LYS A CA 1
ATOM 1530 C C . LYS A 1 193 ? 6.830 -0.712 -46.569 1.00 36.44 193 LYS A C 1
ATOM 1532 O O . LYS A 1 193 ? 6.472 -0.354 -47.687 1.00 36.44 193 LYS A O 1
ATOM 1537 N N . LYS A 1 194 ? 7.572 0.068 -45.774 1.00 35.72 194 LYS A N 1
ATOM 1538 C CA . LYS A 1 194 ? 8.129 1.360 -46.201 1.00 35.72 194 LYS A CA 1
ATOM 1539 C C . LYS A 1 194 ? 9.504 1.172 -46.833 1.00 35.72 194 LYS A C 1
ATOM 1541 O O . LYS A 1 194 ? 10.503 0.958 -46.146 1.00 35.72 194 LYS A O 1
ATOM 1546 N N . THR A 1 195 ? 9.548 1.303 -48.151 1.00 31.73 195 THR A N 1
ATOM 1547 C CA . THR A 1 195 ? 10.772 1.553 -48.915 1.00 31.73 195 THR A CA 1
ATOM 1548 C C . THR A 1 195 ? 11.308 2.937 -48.537 1.00 31.73 195 THR A C 1
ATOM 1550 O O . THR A 1 195 ? 10.556 3.910 -48.500 1.00 31.73 195 THR A O 1
ATOM 1553 N N . LYS A 1 196 ? 12.602 3.032 -48.216 1.00 39.53 196 LYS A N 1
ATOM 1554 C CA . LYS A 1 196 ? 13.279 4.302 -47.914 1.00 39.53 196 LYS A CA 1
ATOM 1555 C C . LYS A 1 196 ? 13.222 5.220 -49.139 1.00 39.53 196 LYS A C 1
ATOM 1557 O O . LYS A 1 196 ? 13.853 4.907 -50.143 1.00 39.53 196 LYS A O 1
ATOM 1562 N N . VAL A 1 197 ? 12.544 6.362 -49.031 1.00 31.67 197 VAL A N 1
ATOM 1563 C CA . VAL A 1 197 ? 12.677 7.466 -49.991 1.00 31.67 197 VAL A CA 1
ATOM 1564 C C . VAL A 1 197 ? 13.084 8.724 -49.235 1.00 31.67 197 VAL A C 1
ATOM 1566 O O . VAL A 1 197 ? 12.411 9.187 -48.318 1.00 31.67 197 VAL A O 1
ATOM 1569 N N . SER A 1 198 ? 14.257 9.218 -49.609 1.00 40.56 198 SER A N 1
ATOM 1570 C CA . SER A 1 198 ? 14.771 10.545 -49.307 1.00 40.56 198 SER A CA 1
ATOM 1571 C C . SER A 1 198 ? 14.062 11.545 -50.216 1.00 40.56 198 SER A C 1
ATOM 1573 O O . SER A 1 198 ? 14.270 11.432 -51.419 1.00 40.56 198 SER A O 1
ATOM 1575 N N . SER A 1 199 ? 13.329 12.529 -49.681 1.00 37.88 199 SER A N 1
ATOM 1576 C CA . SER A 1 199 ? 13.223 13.871 -50.287 1.00 37.88 199 SER A CA 1
ATOM 1577 C C . SER A 1 199 ? 12.283 14.815 -49.520 1.00 37.88 199 SER A C 1
ATOM 1579 O O . SER A 1 199 ? 11.131 14.513 -49.229 1.00 37.88 199 SER A O 1
ATOM 1581 N N . TYR A 1 200 ? 12.783 16.017 -49.240 1.00 47.62 200 TYR A N 1
ATOM 1582 C CA . TYR A 1 200 ? 12.021 17.198 -48.823 1.00 47.62 200 TYR A CA 1
ATOM 1583 C C . TYR A 1 200 ? 11.263 17.781 -50.042 1.00 47.62 200 TYR A C 1
ATOM 1585 O O . TYR A 1 200 ? 11.637 18.830 -50.560 1.00 47.62 200 TYR A O 1
ATOM 1593 N N . THR A 1 201 ? 10.250 17.088 -50.576 1.00 53.34 201 THR A N 1
ATOM 1594 C CA . THR A 1 201 ? 9.613 17.465 -51.866 1.00 53.34 201 THR A CA 1
ATOM 1595 C C . THR A 1 201 ? 8.105 17.690 -51.818 1.00 53.34 201 THR A C 1
ATOM 1597 O O . THR A 1 201 ? 7.485 17.849 -52.861 1.00 53.34 201 THR A O 1
ATOM 1600 N N . GLU A 1 202 ? 7.463 17.742 -50.655 1.00 62.09 202 GLU A N 1
ATOM 1601 C CA . GLU A 1 202 ? 6.008 17.938 -50.624 1.00 62.09 202 GLU A CA 1
ATOM 1602 C C . GLU A 1 202 ? 5.627 19.367 -50.229 1.00 62.09 202 GLU A C 1
ATOM 1604 O O . GLU A 1 202 ? 5.999 19.886 -49.176 1.00 62.09 202 GLU A O 1
ATOM 1609 N N . CYS A 1 203 ? 4.885 20.028 -51.122 1.00 71.56 203 CYS A N 1
ATOM 1610 C CA . CYS A 1 203 ? 4.322 21.352 -50.901 1.00 71.56 203 CYS A CA 1
ATOM 1611 C C . CYS A 1 203 ? 3.365 21.314 -49.703 1.00 71.56 203 CYS A C 1
ATOM 1613 O O . CYS A 1 203 ? 2.282 20.747 -49.798 1.00 71.56 203 CYS A O 1
ATOM 1615 N N . PHE A 1 204 ? 3.723 21.973 -48.601 1.00 70.81 204 PHE A N 1
ATOM 1616 C CA . PHE A 1 204 ? 2.949 21.983 -47.350 1.00 70.81 204 PHE A CA 1
ATOM 1617 C C . PHE A 1 204 ? 1.517 22.534 -47.446 1.00 70.81 204 PHE A C 1
ATOM 1619 O O . PHE A 1 204 ? 0.780 22.440 -46.475 1.00 70.81 204 PHE A O 1
ATOM 1626 N N . TYR A 1 205 ? 1.135 23.171 -48.556 1.00 75.25 205 TYR A N 1
ATOM 1627 C CA . TYR A 1 205 ? -0.229 23.680 -48.731 1.00 75.25 205 TYR A CA 1
ATOM 1628 C C . TYR A 1 205 ? -1.159 22.637 -49.349 1.00 75.25 205 TYR A C 1
ATOM 1630 O O . TYR A 1 205 ? -2.255 22.423 -48.854 1.00 75.25 205 TYR A O 1
ATOM 1638 N N . CYS A 1 206 ? -0.709 21.963 -50.409 1.00 77.88 206 CYS A N 1
ATOM 1639 C CA . CYS A 1 206 ? -1.518 20.967 -51.111 1.00 77.88 206 CYS A CA 1
ATOM 1640 C C . CYS A 1 206 ? -1.132 19.520 -50.771 1.00 77.88 206 CYS A C 1
ATOM 1642 O O . CYS A 1 206 ? -1.747 18.588 -51.280 1.00 77.88 206 CYS A O 1
ATOM 1644 N N . HIS A 1 207 ? -0.084 19.316 -49.971 1.00 75.31 207 HIS A N 1
ATOM 1645 C CA . HIS A 1 207 ? 0.479 18.003 -49.648 1.00 75.31 207 HIS A CA 1
ATOM 1646 C C . HIS A 1 207 ? 0.740 17.139 -50.897 1.00 75.31 207 HIS A C 1
ATOM 1648 O O . HIS A 1 207 ? 0.503 15.938 -50.908 1.00 75.31 207 HIS A O 1
ATOM 1654 N N . GLY A 1 208 ? 1.190 17.776 -51.986 1.00 69.31 208 GLY A N 1
ATOM 1655 C CA . GLY A 1 208 ? 1.523 17.109 -53.249 1.00 69.31 208 GLY A CA 1
ATOM 1656 C C . GLY A 1 208 ? 0.348 16.842 -54.197 1.00 69.31 208 GLY A C 1
ATOM 1657 O O . GLY A 1 208 ? 0.587 16.416 -55.324 1.00 69.31 208 GLY A O 1
ATOM 1658 N N . THR A 1 209 ? -0.896 17.151 -53.816 1.00 77.38 209 THR A N 1
ATOM 1659 C CA . THR A 1 209 ? -2.082 16.937 -54.679 1.00 77.38 209 THR A CA 1
ATOM 1660 C C . THR A 1 209 ? -2.059 17.748 -55.977 1.00 77.38 209 THR A C 1
ATOM 1662 O O . THR A 1 209 ? -2.621 17.314 -56.975 1.00 77.38 209 THR A O 1
ATOM 1665 N N . ALA A 1 210 ? -1.366 18.890 -55.995 1.00 74.62 210 ALA A N 1
ATOM 1666 C CA . ALA A 1 210 ? -1.213 19.735 -57.182 1.00 74.62 210 ALA A CA 1
ATOM 1667 C C . ALA A 1 210 ? 0.108 19.503 -57.943 1.00 74.62 210 ALA A C 1
ATOM 1669 O O . ALA A 1 210 ? 0.536 20.360 -58.716 1.00 74.62 210 ALA A O 1
ATOM 1670 N N . ASN A 1 211 ? 0.803 18.387 -57.702 1.00 76.25 211 ASN A N 1
ATOM 1671 C CA . ASN A 1 211 ? 2.013 18.056 -58.451 1.00 76.25 211 ASN A CA 1
ATOM 1672 C C . ASN A 1 211 ? 1.654 17.626 -59.879 1.00 76.25 211 ASN A C 1
ATOM 1674 O O . ASN A 1 211 ? 0.874 16.699 -60.088 1.00 76.25 211 ASN A O 1
ATOM 1678 N N . VAL A 1 212 ? 2.269 18.267 -60.870 1.00 65.12 212 VAL A N 1
ATOM 1679 C CA . VAL A 1 212 ? 2.058 17.953 -62.287 1.00 65.12 212 VAL A CA 1
ATOM 1680 C C . VAL A 1 212 ? 3.149 16.976 -62.729 1.00 65.12 212 VAL A C 1
ATOM 1682 O O . VAL A 1 212 ? 4.337 17.230 -62.530 1.00 65.12 212 VAL A O 1
ATOM 1685 N N . TYR A 1 213 ? 2.746 15.820 -63.265 1.00 64.44 213 TYR A N 1
ATOM 1686 C CA . TYR A 1 213 ? 3.644 14.726 -63.677 1.00 64.44 213 TYR A CA 1
ATOM 1687 C C . TYR A 1 213 ? 4.653 14.289 -62.597 1.00 64.44 213 TYR A C 1
ATOM 1689 O O . TYR A 1 213 ? 5.791 13.942 -62.897 1.00 64.44 213 TYR A O 1
ATOM 1697 N N . GLY A 1 214 ? 4.253 14.339 -61.321 1.00 64.38 214 GLY A N 1
ATOM 1698 C CA . GLY A 1 214 ? 5.104 13.937 -60.194 1.00 64.38 214 GLY A CA 1
ATOM 1699 C C . GLY A 1 214 ? 6.212 14.933 -59.832 1.00 64.38 214 GLY A C 1
ATOM 1700 O O . GLY A 1 214 ? 6.984 14.665 -58.914 1.00 64.38 214 GLY A O 1
ATOM 1701 N N . THR A 1 215 ? 6.280 16.092 -60.495 1.00 72.69 215 THR A N 1
ATOM 1702 C CA . THR A 1 215 ? 7.245 17.142 -60.147 1.00 72.69 215 THR A CA 1
ATOM 1703 C C . THR A 1 215 ? 6.731 17.953 -58.960 1.00 72.69 215 THR A C 1
ATOM 1705 O O . THR A 1 215 ? 5.634 18.516 -58.998 1.00 72.69 215 THR A O 1
ATOM 1708 N N . SER A 1 216 ? 7.530 18.018 -57.895 1.00 71.62 216 SER A N 1
ATOM 1709 C CA . SER A 1 216 ? 7.229 18.818 -56.710 1.00 71.62 216 SER A CA 1
ATOM 1710 C C . SER A 1 216 ? 7.368 20.311 -56.968 1.00 71.62 216 SER A C 1
ATOM 1712 O O . SER A 1 216 ? 8.312 20.746 -57.625 1.00 71.62 216 SER A O 1
ATOM 1714 N N . HIS A 1 217 ? 6.501 21.104 -56.353 1.00 75.81 217 HIS A N 1
ATOM 1715 C CA . HIS A 1 217 ? 6.569 22.562 -56.367 1.00 75.81 217 HIS A CA 1
ATOM 1716 C C . HIS A 1 217 ? 6.641 23.120 -54.937 1.00 75.81 217 HIS A C 1
ATOM 1718 O O . HIS A 1 217 ? 6.360 22.422 -53.962 1.00 75.81 217 HIS A O 1
ATOM 1724 N N . MET A 1 218 ? 7.020 24.390 -54.789 1.00 77.62 218 MET A N 1
ATOM 1725 C CA . MET A 1 218 ? 7.050 25.066 -53.487 1.00 77.62 218 MET A CA 1
ATOM 1726 C C . MET A 1 218 ? 5.698 25.725 -53.183 1.00 77.62 218 MET A C 1
ATOM 1728 O O . MET A 1 218 ? 4.944 26.071 -54.087 1.00 77.62 218 MET A O 1
ATOM 1732 N N . LYS A 1 219 ? 5.404 25.990 -51.902 1.00 75.44 219 LYS A N 1
ATOM 1733 C CA . LYS A 1 219 ? 4.152 26.649 -51.470 1.00 75.44 219 LYS A CA 1
ATOM 1734 C C . LYS A 1 219 ? 3.873 27.976 -52.193 1.00 75.44 219 LYS A C 1
ATOM 1736 O O . LYS A 1 219 ? 2.717 28.286 -52.467 1.00 75.44 219 LYS A O 1
ATOM 1741 N N . ALA A 1 220 ? 4.914 28.749 -52.511 1.00 75.06 220 ALA A N 1
ATOM 1742 C CA . ALA A 1 220 ? 4.783 30.030 -53.205 1.00 75.06 220 ALA A CA 1
ATOM 1743 C C . ALA A 1 220 ? 4.235 29.885 -54.636 1.00 75.06 220 ALA A C 1
ATOM 1745 O O . ALA A 1 220 ? 3.463 30.737 -55.063 1.00 75.06 220 ALA A O 1
ATOM 1746 N N . THR A 1 221 ? 4.582 28.793 -55.323 1.00 73.38 221 THR A N 1
ATOM 1747 C CA . THR A 1 221 ? 4.197 28.486 -56.710 1.00 73.38 221 THR A CA 1
ATOM 1748 C C . THR A 1 221 ? 3.069 27.452 -56.796 1.00 73.38 221 THR A C 1
ATOM 1750 O O . THR A 1 221 ? 2.849 26.856 -57.845 1.00 73.38 221 THR A O 1
ATOM 1753 N N . CYS A 1 222 ? 2.354 27.213 -55.689 1.00 82.88 222 CYS A N 1
ATOM 1754 C CA . CYS A 1 222 ? 1.274 26.235 -55.626 1.00 82.88 222 CYS A CA 1
ATOM 1755 C C . CYS A 1 222 ? 0.029 26.717 -56.390 1.00 82.88 222 CYS A C 1
ATOM 1757 O O . CYS A 1 222 ? -0.540 27.733 -55.986 1.00 82.88 222 CYS A O 1
ATOM 1759 N N . PRO A 1 223 ? -0.442 25.980 -57.418 1.00 77.88 223 PRO A N 1
ATOM 1760 C CA . PRO A 1 223 ? -1.598 26.382 -58.223 1.00 77.88 223 PRO A CA 1
ATOM 1761 C C . PRO A 1 223 ? -2.869 26.569 -57.388 1.00 77.88 223 PRO A C 1
ATOM 1763 O O . PRO A 1 223 ? -3.564 27.562 -57.560 1.00 77.88 223 PRO A O 1
ATOM 1766 N N . LEU A 1 224 ? -3.110 25.668 -56.425 1.00 79.31 224 LEU A N 1
ATOM 1767 C CA . LEU A 1 224 ? -4.277 25.719 -55.535 1.00 79.31 224 LEU A CA 1
ATOM 1768 C C . LEU A 1 224 ? -4.240 26.922 -54.582 1.00 79.31 224 LEU A C 1
ATOM 1770 O O . LEU A 1 224 ? -5.259 27.526 -54.287 1.00 79.31 224 LEU A O 1
ATOM 1774 N N . ARG A 1 225 ? -3.048 27.329 -54.127 1.00 82.19 225 ARG A N 1
ATOM 1775 C CA . ARG A 1 225 ? -2.911 28.522 -53.276 1.00 82.19 225 ARG A CA 1
ATOM 1776 C C . ARG A 1 225 ? -3.171 29.807 -54.059 1.00 82.19 225 ARG A C 1
ATOM 1778 O O . ARG A 1 225 ? -3.623 30.791 -53.489 1.00 82.19 225 ARG A O 1
ATOM 1785 N N . ILE A 1 226 ? -2.790 29.813 -55.334 1.00 80.44 226 ILE A N 1
ATOM 1786 C CA . ILE A 1 226 ? -2.957 30.964 -56.220 1.00 80.44 226 ILE A CA 1
ATOM 1787 C C . ILE A 1 226 ? -4.429 31.094 -56.634 1.00 80.44 226 ILE A C 1
ATOM 1789 O O . ILE A 1 226 ? -4.917 32.215 -56.700 1.00 80.44 226 ILE A O 1
ATOM 1793 N N . SER A 1 227 ? -5.145 29.981 -56.844 1.00 73.50 227 SER A N 1
ATOM 1794 C CA . SER A 1 227 ? -6.584 29.996 -57.145 1.00 73.50 227 SER A CA 1
ATOM 1795 C C . SER A 1 227 ? -7.457 30.412 -55.962 1.00 73.50 227 SER A C 1
ATOM 1797 O O . SER A 1 227 ? -8.461 31.077 -56.174 1.00 73.50 227 SER A O 1
ATOM 1799 N N . ASP A 1 228 ? -7.071 30.063 -54.731 1.00 68.81 228 ASP A N 1
ATOM 1800 C CA . ASP A 1 228 ? -7.852 30.380 -53.523 1.00 68.81 228 ASP A CA 1
ATOM 1801 C C . ASP A 1 228 ? -7.624 31.816 -53.008 1.00 68.81 228 ASP A C 1
ATOM 1803 O O . ASP A 1 228 ? -8.311 32.274 -52.097 1.00 68.81 228 ASP A O 1
ATOM 1807 N N . GLY A 1 229 ? -6.623 32.517 -53.551 1.00 57.91 229 GLY A N 1
ATOM 1808 C CA . GLY A 1 229 ? -6.253 33.885 -53.172 1.00 57.91 229 GLY A CA 1
ATOM 1809 C C . GLY A 1 229 ? -6.635 34.961 -54.192 1.00 57.91 229 GLY A C 1
ATOM 1810 O O . GLY A 1 229 ? -6.125 36.076 -54.071 1.00 57.91 229 GLY A O 1
ATOM 1811 N N . GLY A 1 230 ? -7.446 34.615 -55.199 1.00 47.03 230 GLY A N 1
ATOM 1812 C CA . GLY A 1 230 ? -7.977 35.518 -56.226 1.00 47.03 230 GLY A CA 1
ATOM 1813 C C . GLY A 1 230 ? -9.435 35.877 -55.991 1.00 47.03 230 GLY A C 1
ATOM 1814 O O . GLY A 1 230 ? -10.201 34.971 -55.600 1.00 47.03 230 GLY A O 1
#

Radius of gyration: 36.02 Å; chains: 1; bounding box: 57×48×125 Å

Sequence (230 aa):
MDDCDALEIEKDKRFYYLKMQETFIRGLFGKVLPADFLVQLQGTINSPTLQLHEVWAMLEREYGQSSLDVSTALYSEFISLPTKPFNRVTELVKHMRSLQNQLNELARKNLGEIMISDYHVSQALVAALPSGYFGSSVIQTHDGFKLPVIETMLKQIFSNKSSKDIAAMSKLTVMGERKRPIAVNQAKVNEVKKTKVSSYTECFYCHGTANVYGTSHMKATCPLRISDGG

Organism: Aphanomyces astaci (NCBI:txid112090)